Protein AF-H0ES46-F1 (afdb_monomer_lite)

pLDDT: mean 82.29, std 21.02, range [35.78, 98.38]

Sequence (192 aa):
MLVQKDNTTASIFGSNDGRPPIPATRSKPPSSNPSFFRSVANLSLSHAPVQSPISPEDQDLLTDYDNLFRIFYNYPPALDAIDIASAYIQCKSLLTLADLYDALSVVGPRIDHHLLQFQSRLWKQIAKYPPSYLKLGYLAQSKTIYQEALIHVVGAWPSGERHIRHQLPDAVLEVIENKVEDLEDMATHSDA

Radius of gyration: 34.79 Å; chains: 1; bounding box: 40×55×118 Å

Foldseek 3Di:
DDDDDDDDDDDDDDDDDDDDDDDDDPPDDDDDDPVVVVVPPPPPCPPPPPPPPQDVVNVLVVLLVVQLVCLVVVHQRPADLDDPVRNLVSLVSNLVVCVVVVNLVRSLVSSLVSLCSCPPVSLVVCLVPLLSQCLSCVSSVPPVSNVSSLVSPLVPPPVCVVVNVVRDDVVSVVVSVVVNVVVVVVVVVVVD

Secondary structure (DSSP, 8-state):
------------S--------------PPP---TTTGGGSTT---------PPPPHHHHHHHHHHHHHHHHHTTPPP---SS-HHHHHHHHHHHHHHHHHTT-HHHHHHHHHHHHHTTTHHHHHHHHHSHHHHHHHHHHTT-HHHHHHHHHHHHHTTTTTHHHHTTTS-HHHHHHHHHHHHHHHHHHHHHT-

Organism: Glarea lozoyensis (strain ATCC 74030 / MF5533) (NCBI:txid1104152)

Structure (mmCIF, N/CA/C/O backbone):
data_AF-H0ES46-F1
#
_entry.id   AF-H0ES46-F1
#
loop_
_atom_site.group_PDB
_atom_site.id
_atom_site.type_symbol
_atom_site.label_atom_id
_atom_site.label_alt_id
_atom_site.label_comp_id
_atom_site.label_asym_id
_atom_site.label_entity_id
_atom_site.label_seq_id
_atom_site.pdbx_PDB_ins_code
_atom_site.Cartn_x
_atom_site.Cartn_y
_atom_site.Cartn_z
_atom_site.occupancy
_atom_site.B_iso_or_equiv
_atom_site.auth_seq_id
_atom_site.auth_comp_id
_atom_site.auth_asym_id
_atom_site.auth_atom_id
_atom_site.pdbx_PDB_model_num
ATOM 1 N N . MET A 1 1 ? 18.843 -37.655 -40.153 1.00 37.56 1 MET A N 1
ATOM 2 C CA . MET A 1 1 ? 17.430 -37.631 -39.725 1.00 37.56 1 MET A CA 1
ATOM 3 C C . MET A 1 1 ? 16.640 -36.791 -40.718 1.00 37.56 1 MET A C 1
ATOM 5 O O . MET A 1 1 ? 17.054 -35.676 -40.985 1.00 37.56 1 MET A O 1
ATOM 9 N N . LEU A 1 2 ? 15.535 -37.364 -41.201 1.00 41.72 2 LEU A N 1
ATOM 10 C CA . LEU A 1 2 ? 14.312 -36.736 -41.721 1.00 41.72 2 LEU A CA 1
ATOM 11 C C . LEU A 1 2 ? 14.279 -36.062 -43.118 1.00 41.72 2 LEU A C 1
ATOM 13 O O . LEU A 1 2 ? 14.505 -34.871 -43.270 1.00 41.72 2 LEU A O 1
ATOM 17 N N . VAL A 1 3 ? 13.839 -36.892 -44.079 1.00 44.12 3 VAL A N 1
ATOM 18 C CA . VAL A 1 3 ? 12.753 -36.699 -45.072 1.00 44.12 3 VAL A CA 1
ATOM 19 C C . VAL A 1 3 ? 12.881 -35.567 -46.110 1.00 44.12 3 VAL A C 1
ATOM 21 O O . VAL A 1 3 ? 12.502 -34.422 -45.878 1.00 44.12 3 VAL A O 1
ATOM 24 N N . GLN A 1 4 ? 13.281 -35.968 -47.326 1.00 40.16 4 GLN A N 1
ATOM 25 C CA . GLN A 1 4 ? 12.906 -35.331 -48.595 1.00 40.16 4 GLN A CA 1
ATOM 26 C C . GLN A 1 4 ? 11.392 -35.464 -48.824 1.00 40.16 4 GLN A C 1
ATOM 28 O O . GLN A 1 4 ? 10.830 -36.542 -48.630 1.00 40.16 4 GLN A O 1
ATOM 33 N N . LYS A 1 5 ? 10.737 -34.388 -49.270 1.00 42.44 5 LYS A N 1
ATOM 34 C CA . LYS A 1 5 ? 9.359 -34.427 -49.771 1.00 42.44 5 LYS A CA 1
ATOM 35 C C . LYS A 1 5 ? 9.373 -34.153 -51.269 1.00 42.44 5 LYS A C 1
ATOM 37 O O . LYS A 1 5 ? 9.624 -33.025 -51.686 1.00 42.44 5 LYS A O 1
ATOM 42 N N . ASP A 1 6 ? 9.101 -35.200 -52.039 1.00 35.78 6 ASP A N 1
ATOM 43 C CA . ASP A 1 6 ? 8.950 -35.135 -53.485 1.00 35.78 6 ASP A CA 1
ATOM 44 C C . ASP A 1 6 ? 7.582 -34.586 -53.906 1.00 35.78 6 ASP A C 1
ATOM 46 O O . ASP A 1 6 ? 6.550 -34.745 -53.250 1.00 35.78 6 ASP A O 1
ATOM 50 N N . ASN A 1 7 ? 7.639 -33.914 -55.047 1.00 37.50 7 ASN A N 1
ATOM 51 C CA . ASN A 1 7 ? 6.578 -33.285 -55.808 1.00 37.50 7 ASN A CA 1
ATOM 52 C C . ASN A 1 7 ? 5.564 -34.327 -56.326 1.00 37.50 7 ASN A C 1
ATOM 54 O O . ASN A 1 7 ? 5.955 -35.285 -56.986 1.00 37.50 7 ASN A O 1
ATOM 58 N N . THR A 1 8 ? 4.259 -34.139 -56.094 1.00 37.72 8 THR A N 1
ATOM 59 C CA . THR A 1 8 ? 3.203 -34.936 -56.752 1.00 37.72 8 THR A CA 1
ATOM 60 C C . THR A 1 8 ? 2.188 -34.018 -57.428 1.00 37.72 8 THR A C 1
ATOM 62 O O . THR A 1 8 ? 1.318 -33.421 -56.803 1.00 37.72 8 THR A O 1
ATOM 65 N N . THR A 1 9 ? 2.394 -33.904 -58.737 1.00 41.22 9 THR A N 1
ATOM 66 C CA . THR A 1 9 ? 1.455 -33.677 -59.843 1.00 41.22 9 THR A CA 1
ATOM 67 C C . THR A 1 9 ? -0.030 -33.499 -59.507 1.00 41.22 9 THR A C 1
ATOM 69 O O . THR A 1 9 ? -0.732 -34.456 -59.183 1.00 41.22 9 THR A O 1
ATOM 72 N N . ALA A 1 10 ? -0.530 -32.291 -59.767 1.00 39.94 10 ALA A N 1
ATOM 73 C CA . ALA A 1 10 ? -1.902 -32.077 -60.205 1.00 39.94 10 ALA A CA 1
ATOM 74 C C . ALA A 1 10 ? -2.032 -32.499 -61.680 1.00 39.94 10 ALA A C 1
ATOM 76 O O . ALA A 1 10 ? -1.260 -32.047 -62.524 1.00 39.94 10 ALA A O 1
ATOM 77 N N . SER A 1 11 ? -3.009 -33.345 -61.997 1.00 46.62 11 SER A N 1
ATOM 78 C CA . SER A 1 11 ? -3.544 -33.463 -63.355 1.00 46.62 11 SER A CA 1
ATOM 79 C C . SER A 1 11 ? -5.009 -33.859 -63.264 1.00 46.62 11 SER A C 1
ATOM 81 O O . SER A 1 11 ? -5.343 -34.943 -62.788 1.00 46.62 11 SER A O 1
ATOM 83 N N . ILE A 1 12 ? -5.887 -32.947 -63.671 1.00 48.06 12 ILE A N 1
ATOM 84 C CA . ILE A 1 12 ? -7.316 -33.193 -63.797 1.00 48.06 12 ILE A CA 1
ATOM 85 C C . ILE A 1 12 ? -7.765 -32.460 -65.069 1.00 48.06 12 ILE A C 1
ATOM 87 O O . ILE A 1 12 ? -7.685 -31.241 -65.160 1.00 48.06 12 ILE A O 1
ATOM 91 N N . PHE A 1 13 ? -8.170 -33.260 -66.058 1.00 37.53 13 PHE A N 1
ATOM 92 C CA . PHE A 1 13 ? -8.713 -32.919 -67.382 1.00 37.53 13 PHE A CA 1
ATOM 93 C C . PHE A 1 13 ? -7.748 -32.610 -68.545 1.00 37.53 13 PHE A C 1
ATOM 95 O O . PHE A 1 13 ? -7.256 -31.502 -68.711 1.00 37.53 13 PHE A O 1
ATOM 102 N N . GLY A 1 14 ? -7.665 -33.590 -69.458 1.00 36.62 14 GLY A N 1
ATOM 103 C CA . GLY A 1 14 ? -8.131 -33.388 -70.837 1.00 36.62 14 GLY A CA 1
ATOM 104 C C . GLY A 1 14 ? -7.069 -33.175 -71.917 1.00 36.62 14 GLY A C 1
ATOM 105 O O . GLY A 1 14 ? -6.615 -32.060 -72.141 1.00 36.62 14 GLY A O 1
ATOM 106 N N . SER A 1 15 ? -6.762 -34.241 -72.658 1.00 40.91 15 SER A N 1
ATOM 107 C CA . SER A 1 15 ? -6.061 -34.206 -73.946 1.00 40.91 15 SER A CA 1
ATOM 108 C C . SER A 1 15 ? -6.877 -33.471 -75.017 1.00 40.91 15 SER A C 1
ATOM 110 O O . SER A 1 15 ? -8.038 -33.820 -75.222 1.00 40.91 15 SER A O 1
ATOM 112 N N . ASN A 1 16 ? -6.261 -32.550 -75.764 1.00 39.38 16 ASN A N 1
ATOM 113 C CA . ASN A 1 16 ? -6.510 -32.429 -77.203 1.00 39.38 16 ASN A CA 1
ATOM 114 C C . ASN A 1 16 ? -5.355 -31.708 -77.916 1.00 39.38 16 ASN A C 1
ATOM 116 O O . ASN A 1 16 ? -4.817 -30.717 -77.422 1.00 39.38 16 ASN A O 1
ATOM 120 N N . ASP A 1 17 ? -5.001 -32.240 -79.080 1.00 50.81 17 ASP A N 1
ATOM 121 C CA . ASP A 1 17 ? -3.961 -31.777 -79.988 1.00 50.81 17 ASP A CA 1
ATOM 122 C C . ASP A 1 17 ? -4.182 -30.343 -80.488 1.00 50.81 17 ASP A C 1
ATOM 124 O O . ASP A 1 17 ? -5.281 -29.951 -80.880 1.00 50.81 17 ASP A O 1
ATOM 128 N N . GLY A 1 18 ? -3.092 -29.575 -80.555 1.00 42.44 18 GLY A N 1
ATOM 129 C CA . GLY A 1 18 ? -3.067 -28.274 -81.217 1.00 42.44 18 GLY A CA 1
ATOM 130 C C . GLY A 1 18 ? -1.866 -27.437 -80.796 1.00 42.44 18 GLY A C 1
ATOM 131 O O . GLY A 1 18 ? -1.897 -26.758 -79.777 1.00 42.44 18 GLY A O 1
ATOM 132 N N . ARG A 1 19 ? -0.793 -27.463 -81.589 1.00 47.25 19 ARG A N 1
ATOM 133 C CA . ARG A 1 19 ? 0.355 -26.556 -81.449 1.00 47.25 19 ARG A CA 1
ATOM 134 C C . ARG A 1 19 ? 0.020 -25.185 -82.056 1.00 47.25 19 ARG A C 1
ATOM 136 O O . ARG A 1 19 ? -0.276 -25.132 -83.247 1.00 47.25 19 ARG A O 1
ATOM 143 N N . PRO A 1 20 ? 0.189 -24.081 -81.308 1.00 48.34 20 PRO A N 1
ATOM 144 C CA . PRO A 1 20 ? 0.658 -22.819 -81.884 1.00 48.34 20 PRO A CA 1
ATOM 145 C C . PRO A 1 20 ? 1.875 -22.262 -81.098 1.00 48.34 20 PRO A C 1
ATOM 147 O O . PRO A 1 20 ? 2.306 -22.867 -80.115 1.00 48.34 20 PRO A O 1
ATOM 150 N N . PRO A 1 21 ? 2.559 -21.217 -81.603 1.00 49.94 21 PRO A N 1
ATOM 151 C CA . PRO A 1 21 ? 4.011 -21.090 -81.511 1.00 49.94 21 PRO A CA 1
ATOM 152 C C . PRO A 1 21 ? 4.515 -20.483 -80.197 1.00 49.94 21 PRO A C 1
ATOM 154 O O . PRO A 1 21 ? 3.828 -19.737 -79.509 1.00 49.94 21 PRO A O 1
ATOM 157 N N . ILE A 1 22 ? 5.782 -20.778 -79.908 1.00 56.28 22 ILE A N 1
ATOM 158 C CA . ILE A 1 22 ? 6.589 -20.180 -78.840 1.00 56.28 22 ILE A CA 1
ATOM 159 C C . ILE A 1 22 ? 6.791 -18.683 -79.143 1.00 56.28 22 ILE A C 1
ATOM 161 O O . ILE A 1 22 ? 7.365 -18.374 -80.191 1.00 56.28 22 ILE A O 1
ATOM 165 N N . PRO A 1 23 ? 6.449 -17.744 -78.241 1.00 48.03 23 PRO A N 1
ATOM 166 C CA . PRO A 1 23 ? 7.003 -16.403 -78.287 1.00 48.03 23 PRO A CA 1
ATOM 167 C C . PRO A 1 23 ? 8.353 -16.406 -77.566 1.00 48.03 23 PRO A C 1
ATOM 169 O O . PRO A 1 23 ? 8.446 -16.454 -76.339 1.00 48.03 23 PRO A O 1
ATOM 172 N N . ALA A 1 24 ? 9.426 -16.354 -78.349 1.00 55.75 24 ALA A N 1
ATOM 173 C CA . ALA A 1 24 ? 10.732 -15.966 -77.856 1.00 55.75 24 ALA A CA 1
ATOM 174 C C . ALA A 1 24 ? 10.732 -14.457 -77.583 1.00 55.75 24 ALA A C 1
ATOM 176 O O . ALA A 1 24 ? 10.864 -13.673 -78.515 1.00 55.75 24 ALA A O 1
ATOM 177 N N . THR A 1 25 ? 10.663 -14.038 -76.320 1.00 48.28 25 THR A N 1
ATOM 178 C CA . THR A 1 25 ? 11.146 -12.709 -75.916 1.00 48.28 25 THR A CA 1
ATOM 179 C C . THR A 1 25 ? 11.808 -12.791 -74.548 1.00 48.28 25 THR A C 1
ATOM 181 O O . THR A 1 25 ? 11.201 -12.567 -73.505 1.00 48.28 25 THR A O 1
ATOM 184 N N . ARG A 1 26 ? 13.106 -13.102 -74.570 1.00 53.44 26 ARG A N 1
ATOM 185 C CA . ARG A 1 26 ? 14.043 -12.804 -73.486 1.00 53.44 26 ARG A CA 1
ATOM 186 C C . ARG A 1 26 ? 14.054 -11.287 -73.280 1.00 53.44 26 ARG A C 1
ATOM 188 O O . ARG A 1 26 ? 14.800 -10.583 -73.958 1.00 53.44 26 ARG A O 1
ATOM 195 N N . SER A 1 27 ? 13.245 -10.776 -72.360 1.00 49.59 27 SER A N 1
ATOM 196 C CA . SER A 1 27 ? 13.345 -9.389 -71.912 1.00 49.59 27 SER A CA 1
ATOM 197 C C . SER A 1 27 ? 14.600 -9.248 -71.050 1.00 49.59 27 SER A C 1
ATOM 199 O O . SER A 1 27 ? 14.576 -9.456 -69.838 1.00 49.59 27 SER A O 1
ATOM 201 N N . LYS A 1 28 ? 15.736 -8.930 -71.682 1.00 55.22 28 LYS A N 1
ATOM 202 C CA . LYS A 1 28 ? 16.837 -8.278 -70.963 1.00 55.22 28 LYS A CA 1
ATOM 203 C C . LYS A 1 28 ? 16.263 -7.006 -70.317 1.00 55.22 28 LYS A C 1
ATOM 205 O O . LYS A 1 28 ? 15.597 -6.256 -71.033 1.00 55.22 28 LYS A O 1
ATOM 210 N N . PRO A 1 29 ? 16.495 -6.746 -69.020 1.00 53.78 29 PRO A N 1
ATOM 211 C CA . PRO A 1 29 ? 16.129 -5.459 -68.449 1.00 53.78 29 PRO A CA 1
ATOM 212 C C . PRO A 1 29 ? 16.907 -4.358 -69.191 1.00 53.78 29 PRO A C 1
ATOM 214 O O . PRO A 1 29 ? 18.087 -4.559 -69.506 1.00 53.78 29 PRO A O 1
ATOM 217 N N . PRO A 1 30 ? 16.267 -3.228 -69.534 1.00 53.41 30 PRO A N 1
ATOM 218 C CA . PRO A 1 30 ? 16.966 -2.111 -70.143 1.00 53.41 30 PRO A CA 1
ATOM 219 C C . PRO A 1 30 ? 18.032 -1.568 -69.186 1.00 53.41 30 PRO A C 1
ATOM 221 O O . PRO A 1 30 ? 17.868 -1.576 -67.966 1.00 53.41 30 PRO A O 1
ATOM 224 N N . SER A 1 31 ? 19.131 -1.126 -69.797 1.00 56.12 31 SER A N 1
ATOM 225 C CA . SER A 1 31 ? 20.265 -0.441 -69.180 1.00 56.12 31 SER A CA 1
ATOM 226 C C . SER A 1 31 ? 19.830 0.528 -68.077 1.00 56.12 31 SER A C 1
ATOM 228 O O . SER A 1 31 ? 18.896 1.311 -68.249 1.00 56.12 31 SER A O 1
ATOM 230 N N . SER A 1 32 ? 20.533 0.450 -66.951 1.00 56.44 32 SER A N 1
ATOM 231 C CA . SER A 1 32 ? 20.389 1.269 -65.751 1.00 56.44 32 SER A CA 1
ATOM 232 C C . SER A 1 32 ? 20.141 2.751 -66.057 1.00 56.44 32 SER A C 1
ATOM 234 O O . SER A 1 32 ? 21.044 3.456 -66.506 1.00 56.44 32 SER A O 1
ATOM 236 N N . ASN A 1 33 ? 18.939 3.239 -65.743 1.00 51.75 33 ASN A N 1
ATOM 237 C CA . ASN A 1 33 ? 18.662 4.671 -65.665 1.00 51.75 33 ASN A CA 1
ATOM 238 C C . ASN A 1 33 ? 19.307 5.233 -64.381 1.00 51.75 33 ASN A C 1
ATOM 240 O O . ASN A 1 33 ? 18.871 4.866 -63.286 1.00 51.75 33 ASN A O 1
ATOM 244 N N . PRO A 1 34 ? 20.289 6.153 -64.461 1.00 55.53 34 PRO A N 1
ATOM 245 C CA . PRO A 1 34 ? 20.908 6.765 -63.276 1.00 55.53 34 PRO A CA 1
ATOM 246 C C . PRO A 1 34 ? 19.918 7.615 -62.458 1.00 55.53 34 PRO A C 1
ATOM 248 O O . PRO A 1 34 ? 20.191 7.970 -61.313 1.00 55.53 34 PRO A O 1
ATOM 251 N N . SER A 1 35 ? 18.743 7.910 -63.020 1.00 54.75 35 SER A N 1
ATOM 252 C CA . SER A 1 35 ? 17.682 8.696 -62.389 1.00 54.75 35 SER A CA 1
ATOM 253 C C . SER A 1 35 ? 16.919 7.945 -61.291 1.00 54.75 35 SER A C 1
ATOM 255 O O . SER A 1 35 ? 16.371 8.595 -60.410 1.00 54.75 35 SER A O 1
ATOM 257 N N . PHE A 1 36 ? 16.914 6.603 -61.286 1.00 55.16 36 PHE A N 1
ATOM 258 C CA . PHE A 1 36 ? 16.264 5.820 -60.219 1.00 55.16 36 PHE A CA 1
ATOM 259 C C . PHE A 1 36 ? 17.093 5.775 -58.926 1.00 55.16 36 PHE A C 1
ATOM 261 O O . PHE A 1 36 ? 16.535 5.730 -57.833 1.00 55.16 36 PHE A O 1
ATOM 268 N N . PHE A 1 37 ? 18.423 5.862 -59.025 1.00 50.09 37 PHE A N 1
ATOM 269 C CA . PHE A 1 37 ? 19.308 5.867 -57.854 1.00 50.09 37 PHE A CA 1
ATOM 270 C C . PHE A 1 37 ? 19.330 7.209 -57.109 1.00 50.09 37 PHE A C 1
ATOM 272 O O . PHE A 1 37 ? 19.757 7.264 -55.959 1.00 50.09 37 PHE A O 1
ATOM 279 N N . ARG A 1 38 ? 18.829 8.294 -57.718 1.00 52.41 38 ARG A N 1
ATOM 280 C CA . ARG A 1 38 ? 18.700 9.590 -57.032 1.00 52.41 38 ARG A CA 1
ATOM 281 C C . ARG A 1 38 ? 17.502 9.667 -56.085 1.00 52.41 38 ARG A C 1
ATOM 283 O O . ARG A 1 38 ? 17.522 10.498 -55.185 1.00 52.41 38 ARG A O 1
ATOM 290 N N . SER A 1 39 ? 16.509 8.790 -56.221 1.00 52.47 39 SER A N 1
ATOM 291 C CA . SER A 1 39 ? 15.300 8.828 -55.384 1.00 52.47 39 SER A CA 1
ATOM 292 C C . SER A 1 39 ? 15.424 8.093 -54.044 1.00 52.47 39 SER A C 1
ATOM 294 O O . SER A 1 39 ? 14.494 8.148 -53.249 1.00 52.47 39 SER A O 1
ATOM 296 N N . VAL A 1 40 ? 16.566 7.459 -53.753 1.00 53.94 40 VAL A N 1
ATOM 297 C CA . VAL A 1 40 ? 16.851 6.830 -52.442 1.00 53.94 40 VAL A CA 1
ATOM 298 C C . VAL A 1 40 ? 18.024 7.477 -51.698 1.00 53.94 40 VAL A C 1
ATOM 300 O O . VAL A 1 40 ? 18.313 7.116 -50.563 1.00 53.94 40 VAL A O 1
ATOM 303 N N . ALA A 1 41 ? 18.682 8.468 -52.306 1.00 55.72 41 ALA A N 1
ATOM 304 C CA . ALA A 1 41 ? 19.834 9.159 -51.723 1.00 55.72 41 ALA A CA 1
ATOM 305 C C . ALA A 1 41 ? 19.451 10.314 -50.776 1.00 55.72 41 ALA A C 1
ATOM 307 O O . ALA A 1 41 ? 20.332 11.010 -50.283 1.00 55.72 41 ALA A O 1
ATOM 308 N N . ASN A 1 42 ? 18.154 10.518 -50.513 1.00 50.75 42 ASN A N 1
ATOM 309 C CA . ASN A 1 42 ? 17.671 11.542 -49.586 1.00 50.75 42 ASN A CA 1
ATOM 310 C C . ASN A 1 42 ? 16.909 10.945 -48.390 1.00 50.75 42 ASN A C 1
ATOM 312 O O . ASN A 1 42 ? 15.928 11.508 -47.920 1.00 50.75 42 ASN A O 1
ATOM 316 N N . LEU A 1 43 ? 17.383 9.797 -47.894 1.00 56.38 43 LEU A N 1
ATOM 317 C CA . LEU A 1 43 ? 17.115 9.305 -46.535 1.00 56.38 43 LEU A CA 1
ATOM 318 C C . LEU A 1 43 ? 18.216 9.762 -45.563 1.00 56.38 43 LEU A C 1
ATOM 320 O O . LEU A 1 43 ? 18.524 9.085 -44.584 1.00 56.38 43 LEU A O 1
ATOM 324 N N . SER A 1 44 ? 18.822 10.923 -45.820 1.00 57.69 44 SER A N 1
ATOM 325 C CA . SER A 1 44 ? 19.559 11.635 -44.783 1.00 57.69 44 SER A CA 1
ATOM 326 C C . SER A 1 44 ? 18.534 12.130 -43.771 1.00 57.69 44 SER A C 1
ATOM 328 O O . SER A 1 44 ? 17.934 13.189 -43.936 1.00 57.69 44 SER A O 1
ATOM 330 N N . LEU A 1 45 ? 18.303 11.304 -42.754 1.00 56.84 45 LEU A N 1
ATOM 331 C CA . LEU A 1 45 ? 17.538 11.590 -41.550 1.00 56.84 45 LEU A CA 1
ATOM 332 C C . LEU A 1 45 ? 18.262 12.706 -40.763 1.00 56.84 45 LEU A C 1
ATOM 334 O O . LEU A 1 45 ? 18.871 12.470 -39.729 1.00 56.84 45 LEU A O 1
ATOM 338 N N . SER A 1 46 ? 18.273 13.931 -41.289 1.00 55.19 46 SER A N 1
ATOM 339 C CA . SER A 1 46 ? 18.812 15.123 -40.616 1.00 55.19 46 SER A CA 1
ATOM 340 C C . SER A 1 46 ? 17.785 15.790 -39.699 1.00 55.19 46 SER A C 1
ATOM 342 O O . SER A 1 46 ? 18.049 16.845 -39.129 1.00 55.19 46 SER A O 1
ATOM 344 N N . HIS A 1 47 ? 16.634 15.152 -39.497 1.00 53.28 47 HIS A N 1
ATOM 345 C CA . HIS A 1 47 ? 15.780 15.435 -38.360 1.00 53.28 47 HIS A CA 1
ATOM 346 C C . HIS A 1 47 ? 16.208 14.493 -37.234 1.00 53.28 47 HIS A C 1
ATOM 348 O O . HIS A 1 47 ? 15.701 13.377 -37.120 1.00 53.28 47 HIS A O 1
ATOM 354 N N . ALA A 1 48 ? 17.163 14.927 -36.404 1.00 59.59 48 ALA A N 1
ATOM 355 C CA . ALA A 1 48 ? 17.150 14.451 -35.028 1.00 59.59 48 ALA A CA 1
ATOM 356 C C . ALA A 1 48 ? 15.719 14.716 -34.541 1.00 59.59 48 ALA A C 1
ATOM 358 O O . ALA A 1 48 ? 15.285 15.869 -34.655 1.00 59.59 48 ALA A O 1
ATOM 359 N N . PRO A 1 49 ? 14.942 13.699 -34.122 1.00 54.47 49 PRO A N 1
ATOM 360 C CA . PRO A 1 49 ? 13.645 13.984 -33.550 1.00 54.47 49 PRO A CA 1
ATOM 361 C C . PRO A 1 49 ? 13.933 14.944 -32.405 1.00 54.47 49 PRO A C 1
ATOM 363 O O . PRO A 1 49 ? 14.719 14.627 -31.510 1.00 54.47 49 PRO A O 1
ATOM 366 N N . VAL A 1 50 ? 13.366 16.146 -32.476 1.00 56.44 50 VAL A N 1
ATOM 367 C CA . VAL A 1 50 ? 13.207 16.970 -31.287 1.00 56.44 50 VAL A CA 1
ATOM 368 C C . VAL A 1 50 ? 12.313 16.114 -30.405 1.00 56.44 50 VAL A C 1
ATOM 370 O O . VAL A 1 50 ? 11.102 16.079 -30.597 1.00 56.44 50 VAL A O 1
ATOM 373 N N . GLN A 1 51 ? 12.928 15.279 -29.565 1.00 63.81 51 GLN A N 1
ATOM 374 C CA . GLN A 1 51 ? 12.213 14.496 -28.580 1.00 63.81 51 GLN A CA 1
ATOM 375 C C . GLN A 1 51 ? 11.524 15.544 -27.721 1.00 63.81 51 GLN A C 1
ATOM 377 O O . GLN A 1 51 ? 12.194 16.292 -27.007 1.00 63.81 51 GLN A O 1
ATOM 382 N N . SER A 1 52 ? 10.206 15.671 -27.874 1.00 68.62 52 SER A N 1
ATOM 383 C CA . SER A 1 52 ? 9.398 16.410 -26.918 1.00 68.62 52 SER A CA 1
ATOM 384 C C . SER A 1 52 ? 9.829 15.918 -25.537 1.00 68.62 52 SER A C 1
ATOM 386 O O . SER A 1 52 ? 9.863 14.696 -25.347 1.00 68.62 52 SER A O 1
ATOM 388 N N . PRO A 1 53 ? 10.255 16.804 -24.621 1.00 80.31 53 PRO A N 1
ATOM 389 C CA . PRO A 1 53 ? 10.675 16.362 -23.304 1.00 80.31 53 PRO A CA 1
ATOM 390 C C . PRO A 1 53 ? 9.525 15.559 -22.697 1.00 80.31 53 PRO A C 1
ATOM 392 O O . PRO A 1 53 ? 8.386 16.028 -22.691 1.00 80.31 53 PRO A O 1
ATOM 395 N N . ILE A 1 54 ? 9.822 14.328 -22.275 1.00 83.06 54 ILE A N 1
ATOM 396 C CA . ILE A 1 54 ? 8.861 13.453 -21.602 1.00 83.06 54 ILE A CA 1
ATOM 397 C C . ILE A 1 54 ? 8.321 14.230 -20.397 1.00 83.06 54 ILE A C 1
ATOM 399 O O . ILE A 1 54 ? 9.105 14.826 -19.651 1.00 83.06 54 ILE A O 1
ATOM 403 N N . SER A 1 55 ? 6.995 14.279 -20.244 1.00 91.50 55 SER A N 1
ATOM 404 C CA . SER A 1 55 ? 6.377 14.939 -19.095 1.00 91.50 55 SER A CA 1
ATOM 405 C C . SER A 1 55 ? 6.843 14.244 -17.808 1.00 91.50 55 SER A C 1
ATOM 407 O O . SER A 1 55 ? 7.030 13.026 -17.820 1.00 91.50 55 SER A O 1
ATOM 409 N N . PRO A 1 56 ? 7.042 14.956 -16.685 1.00 89.12 56 PRO A N 1
ATOM 410 C CA . PRO A 1 56 ? 7.395 14.311 -15.418 1.00 89.12 56 PRO A CA 1
ATOM 411 C C . PRO A 1 56 ? 6.420 13.186 -15.035 1.00 89.12 56 PRO A C 1
ATOM 413 O O . PRO A 1 56 ? 6.855 12.146 -14.556 1.00 89.12 56 PRO A O 1
ATOM 416 N N . GLU A 1 57 ? 5.127 13.343 -15.329 1.00 90.00 57 GLU A N 1
ATOM 417 C CA . GLU A 1 57 ? 4.110 12.317 -15.056 1.00 90.00 57 GLU A CA 1
ATOM 418 C C . GLU A 1 57 ? 4.301 11.039 -15.893 1.00 90.00 57 GLU A C 1
ATOM 420 O O . GLU A 1 57 ? 4.164 9.929 -15.380 1.00 90.00 57 GLU A O 1
ATOM 425 N N . ASP A 1 58 ? 4.699 11.184 -17.161 1.00 92.75 58 ASP A N 1
ATOM 426 C CA . ASP A 1 58 ? 5.027 10.056 -18.035 1.00 92.75 58 ASP A CA 1
ATOM 427 C C . ASP A 1 58 ? 6.311 9.365 -17.563 1.00 92.75 58 ASP A C 1
ATOM 429 O O . ASP A 1 58 ? 6.443 8.145 -17.656 1.00 92.75 58 ASP A O 1
ATOM 433 N N . GLN A 1 59 ? 7.265 10.133 -17.031 1.00 93.69 59 GLN A N 1
ATOM 434 C CA . GLN A 1 59 ? 8.507 9.595 -16.489 1.00 93.69 59 GLN A CA 1
ATOM 435 C C . GLN A 1 59 ? 8.273 8.790 -15.204 1.00 93.69 59 GLN A C 1
ATOM 437 O O . GLN A 1 59 ? 8.877 7.724 -15.037 1.00 93.69 59 GLN A O 1
ATOM 442 N N . ASP A 1 60 ? 7.392 9.262 -14.323 1.00 93.75 60 ASP A N 1
ATOM 443 C CA . ASP A 1 60 ? 6.980 8.534 -13.120 1.00 93.75 60 ASP A CA 1
ATOM 444 C C . ASP A 1 60 ? 6.269 7.230 -13.508 1.00 93.75 60 ASP A C 1
ATOM 446 O O . ASP A 1 60 ? 6.638 6.156 -13.031 1.00 93.75 60 ASP A O 1
ATOM 450 N N . LEU A 1 61 ? 5.347 7.288 -14.475 1.00 95.50 61 LEU A N 1
ATOM 451 C CA . LEU A 1 61 ? 4.651 6.106 -14.983 1.00 95.50 61 LEU A CA 1
ATOM 452 C C . LEU A 1 61 ? 5.611 5.083 -15.613 1.00 95.50 61 LEU A C 1
ATOM 454 O O . LEU A 1 61 ? 5.500 3.885 -15.355 1.00 95.50 61 LEU A O 1
ATOM 458 N N . LEU A 1 62 ? 6.577 5.529 -16.423 1.00 96.75 62 LEU A N 1
ATOM 459 C CA . LEU A 1 62 ? 7.612 4.654 -16.987 1.00 96.75 62 LEU A CA 1
ATOM 460 C C . LEU A 1 62 ? 8.460 3.993 -15.892 1.00 96.75 62 LEU A C 1
ATOM 462 O O . LEU A 1 62 ? 8.836 2.828 -16.030 1.00 96.75 62 LEU A O 1
ATOM 466 N N . THR A 1 63 ? 8.734 4.714 -14.804 1.00 97.00 63 THR A N 1
ATOM 467 C CA . THR A 1 63 ? 9.463 4.185 -13.644 1.00 97.00 63 THR A CA 1
ATOM 468 C C . THR A 1 63 ? 8.642 3.122 -12.913 1.00 97.00 63 THR A C 1
ATOM 470 O O . THR A 1 63 ? 9.182 2.080 -12.537 1.00 97.00 63 THR A O 1
ATOM 473 N N . ASP A 1 64 ? 7.331 3.322 -12.772 1.00 97.62 64 ASP A N 1
ATOM 474 C CA . ASP A 1 64 ? 6.432 2.318 -12.199 1.00 97.62 64 ASP A CA 1
ATOM 475 C C . ASP A 1 64 ? 6.369 1.049 -13.058 1.00 97.62 64 ASP A C 1
ATOM 477 O O . ASP A 1 64 ? 6.437 -0.057 -12.519 1.00 97.62 64 ASP A O 1
ATOM 481 N N . TYR A 1 65 ? 6.327 1.174 -14.389 1.00 98.38 65 TYR A N 1
ATOM 482 C CA . TYR A 1 65 ? 6.417 0.015 -15.284 1.00 98.38 65 TYR A CA 1
ATOM 483 C C . TYR A 1 65 ? 7.755 -0.721 -15.149 1.00 98.38 65 TYR A C 1
ATOM 485 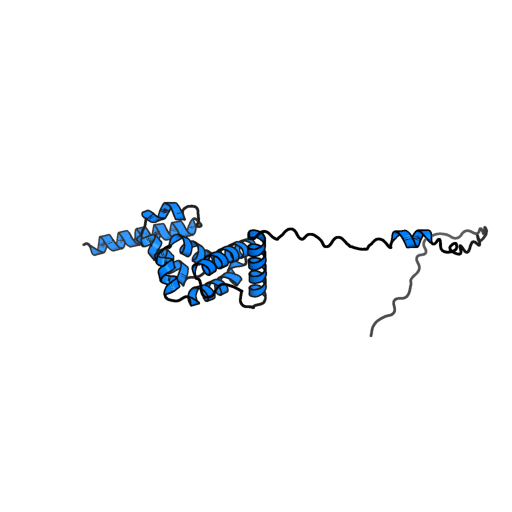O O . TYR A 1 65 ? 7.761 -1.951 -15.066 1.00 98.38 65 TYR A O 1
ATOM 493 N N . ASP A 1 66 ? 8.882 -0.002 -15.092 1.00 98.31 66 ASP A N 1
ATOM 494 C CA . ASP A 1 66 ? 10.197 -0.617 -14.862 1.00 98.31 66 ASP A CA 1
ATOM 495 C C . ASP A 1 66 ? 10.207 -1.399 -13.539 1.00 98.31 66 ASP A C 1
ATOM 497 O O . ASP A 1 66 ? 10.608 -2.563 -13.498 1.00 98.31 66 ASP A O 1
ATOM 501 N N . ASN A 1 67 ? 9.676 -0.809 -12.467 1.00 98.19 67 ASN A N 1
ATOM 502 C CA . ASN A 1 67 ? 9.563 -1.457 -11.163 1.00 98.19 67 ASN A CA 1
ATOM 503 C C . ASN A 1 67 ? 8.636 -2.678 -11.172 1.00 98.19 67 ASN A C 1
ATOM 505 O O . ASN A 1 67 ? 8.968 -3.696 -10.559 1.00 98.19 67 ASN A O 1
ATOM 509 N N . LEU A 1 68 ? 7.515 -2.619 -11.891 1.00 98.31 68 LEU A N 1
ATOM 510 C CA . LEU A 1 68 ? 6.597 -3.746 -12.049 1.00 98.31 68 LEU A CA 1
ATOM 511 C C . LEU A 1 68 ? 7.303 -4.934 -12.715 1.00 98.31 68 LEU A C 1
ATOM 513 O O . LEU A 1 68 ? 7.279 -6.051 -12.192 1.00 98.31 68 LEU A O 1
ATOM 517 N N . PHE A 1 69 ? 7.999 -4.689 -13.828 1.00 98.19 69 PHE A N 1
ATOM 518 C CA . PHE A 1 69 ? 8.747 -5.737 -14.518 1.00 98.19 69 PHE A CA 1
ATOM 519 C C . PHE A 1 69 ? 9.914 -6.252 -13.679 1.00 98.19 69 PHE A C 1
ATOM 521 O O . PHE A 1 69 ? 10.104 -7.466 -13.600 1.00 98.19 69 PHE A O 1
ATOM 528 N N . ARG A 1 70 ? 10.657 -5.379 -12.989 1.00 98.25 70 ARG A N 1
ATOM 529 C CA . ARG A 1 70 ? 11.698 -5.803 -12.038 1.00 98.25 70 ARG A CA 1
ATOM 530 C C . ARG A 1 70 ? 11.146 -6.806 -11.040 1.00 98.25 70 ARG A C 1
ATOM 532 O O . ARG A 1 70 ? 11.723 -7.880 -10.898 1.00 98.25 70 ARG A O 1
ATOM 539 N N . ILE A 1 71 ? 10.010 -6.502 -10.417 1.00 98.00 71 ILE A N 1
ATOM 540 C CA . ILE A 1 71 ? 9.378 -7.388 -9.438 1.00 98.00 71 ILE A CA 1
ATOM 541 C C . ILE A 1 71 ? 8.989 -8.732 -10.070 1.00 98.00 71 ILE A C 1
ATOM 543 O O . ILE A 1 71 ? 9.304 -9.773 -9.491 1.00 98.00 71 ILE A O 1
ATOM 547 N N . PHE A 1 72 ? 8.378 -8.738 -11.261 1.00 97.56 72 PHE A N 1
ATOM 548 C CA . PHE A 1 72 ? 8.023 -9.975 -11.974 1.00 97.56 72 PHE A CA 1
ATOM 549 C C . PHE A 1 72 ? 9.233 -10.855 -12.296 1.00 97.56 72 PHE A C 1
ATOM 551 O O . PHE A 1 72 ? 9.145 -12.079 -12.226 1.00 97.56 72 PHE A O 1
ATOM 558 N N . TYR A 1 73 ? 10.380 -10.242 -12.579 1.00 97.44 73 TYR A N 1
ATOM 559 C CA . TYR A 1 73 ? 11.643 -10.941 -12.804 1.00 97.44 73 TYR A CA 1
ATOM 560 C C . TYR A 1 73 ? 12.484 -11.118 -11.526 1.00 97.44 73 TYR A C 1
ATOM 562 O O . TYR A 1 73 ? 13.659 -11.467 -11.610 1.00 97.44 73 TYR A O 1
ATOM 570 N N . ASN A 1 74 ? 11.899 -10.927 -10.337 1.00 96.00 74 ASN A N 1
ATOM 571 C CA . ASN A 1 74 ? 12.566 -11.055 -9.035 1.00 96.00 74 ASN A CA 1
ATOM 572 C C . ASN A 1 74 ? 13.777 -10.126 -8.815 1.00 96.00 74 ASN A C 1
ATOM 574 O O . ASN A 1 74 ? 14.628 -10.397 -7.965 1.00 96.00 74 ASN A O 1
ATOM 578 N N . TYR A 1 75 ? 13.833 -8.999 -9.516 1.00 97.25 75 TYR A N 1
ATOM 579 C CA . TYR A 1 75 ? 14.751 -7.904 -9.228 1.00 97.25 75 TYR A CA 1
ATOM 580 C C . TYR A 1 75 ? 14.158 -6.940 -8.188 1.00 97.25 75 TYR A C 1
ATOM 582 O O . TYR A 1 75 ? 12.939 -6.762 -8.122 1.00 97.25 75 TYR A O 1
ATOM 590 N N . PRO A 1 76 ? 15.004 -6.293 -7.365 1.00 94.12 76 PRO A N 1
ATOM 591 C CA . PRO A 1 76 ? 14.538 -5.276 -6.432 1.00 94.12 76 PRO A CA 1
ATOM 592 C C . PRO A 1 76 ? 14.009 -4.048 -7.199 1.00 94.12 76 PRO A C 1
ATOM 594 O O . PRO A 1 76 ? 14.674 -3.599 -8.143 1.00 94.12 76 PRO A O 1
ATOM 597 N N . PRO A 1 77 ? 12.846 -3.492 -6.809 1.00 96.81 77 PRO A N 1
ATOM 598 C CA . PRO A 1 77 ? 12.357 -2.245 -7.381 1.00 96.81 77 PRO A CA 1
ATOM 599 C C . PRO A 1 77 ? 13.241 -1.073 -6.929 1.00 96.81 77 PRO A C 1
ATOM 601 O O . PRO A 1 77 ? 13.806 -1.079 -5.832 1.00 96.81 77 PRO A O 1
ATOM 604 N N . ALA A 1 78 ? 13.372 -0.067 -7.784 1.00 96.44 78 ALA A N 1
ATOM 605 C CA . ALA A 1 78 ? 14.108 1.163 -7.532 1.00 96.44 78 ALA A CA 1
ATOM 606 C C . ALA A 1 78 ? 13.212 2.176 -6.799 1.00 96.44 78 ALA A C 1
ATOM 608 O O . ALA A 1 78 ? 12.738 3.144 -7.387 1.00 96.44 78 ALA A O 1
ATOM 609 N N . LEU A 1 79 ? 12.964 1.911 -5.515 1.00 97.12 79 LEU A N 1
ATOM 610 C CA . LEU A 1 79 ? 12.199 2.780 -4.616 1.00 97.12 79 LEU A CA 1
ATOM 611 C C . LEU A 1 79 ? 13.141 3.529 -3.666 1.00 97.12 79 LEU A C 1
ATOM 613 O O . LEU A 1 79 ? 14.214 3.026 -3.318 1.00 97.12 79 LEU A O 1
ATOM 617 N N . ASP A 1 80 ? 12.744 4.721 -3.227 1.00 97.19 80 ASP A N 1
ATOM 618 C CA . ASP A 1 80 ? 13.521 5.527 -2.284 1.00 97.19 80 ASP A CA 1
ATOM 619 C C . ASP A 1 80 ? 13.608 4.838 -0.913 1.00 97.19 80 ASP A C 1
ATOM 621 O O . ASP A 1 80 ? 12.605 4.615 -0.249 1.00 97.19 80 ASP A O 1
ATOM 625 N N . ALA A 1 81 ? 14.816 4.498 -0.464 1.00 95.81 81 ALA A N 1
ATOM 626 C CA . ALA A 1 81 ? 15.044 3.845 0.829 1.00 95.81 81 ALA A CA 1
ATOM 627 C C . ALA A 1 81 ? 15.311 4.828 1.988 1.00 95.81 81 ALA A C 1
ATOM 629 O O . ALA A 1 81 ? 15.496 4.412 3.134 1.00 95.81 81 ALA A O 1
ATOM 630 N N . ILE A 1 82 ? 15.394 6.131 1.710 1.00 96.06 82 ILE A N 1
ATOM 631 C CA . ILE A 1 82 ? 15.818 7.169 2.655 1.00 96.06 82 ILE A CA 1
ATOM 632 C C . ILE A 1 82 ? 14.637 8.058 3.030 1.00 96.06 82 ILE A C 1
ATOM 634 O O . ILE A 1 82 ? 14.371 8.239 4.230 1.00 96.06 82 ILE A O 1
ATOM 638 N N . ASP A 1 83 ? 13.928 8.608 2.045 1.00 97.06 83 ASP A N 1
ATOM 639 C CA . ASP A 1 83 ? 12.781 9.482 2.271 1.00 97.06 83 ASP A CA 1
ATOM 640 C C . ASP A 1 83 ? 11.453 8.723 2.199 1.00 97.06 83 ASP A C 1
ATOM 642 O O . ASP A 1 83 ? 10.987 8.311 1.141 1.00 97.06 83 ASP A O 1
ATOM 646 N N . ILE A 1 84 ? 10.795 8.603 3.354 1.00 97.12 84 ILE A N 1
ATOM 647 C CA . ILE A 1 84 ? 9.520 7.894 3.473 1.00 97.12 84 ILE A CA 1
ATOM 648 C C . ILE A 1 84 ? 8.378 8.594 2.726 1.00 97.12 84 ILE A C 1
ATOM 650 O O . ILE A 1 84 ? 7.432 7.930 2.310 1.00 97.12 84 ILE A O 1
ATOM 654 N N . ALA A 1 85 ? 8.437 9.920 2.554 1.00 96.31 85 ALA A N 1
ATOM 655 C CA . ALA A 1 85 ? 7.401 10.645 1.824 1.00 96.31 85 ALA A CA 1
ATOM 656 C C . ALA A 1 85 ? 7.462 10.313 0.326 1.00 96.31 85 ALA A C 1
ATOM 658 O O . ALA A 1 85 ? 6.441 9.956 -0.264 1.00 96.31 85 ALA A O 1
ATOM 659 N N . SER A 1 86 ? 8.661 10.351 -0.255 1.00 97.31 86 SER A N 1
ATOM 660 C CA . SER A 1 86 ? 8.912 9.927 -1.635 1.00 97.31 86 SER A CA 1
ATOM 661 C C . SER A 1 86 ? 8.602 8.441 -1.834 1.00 97.31 86 SER A C 1
ATOM 663 O O . SER A 1 86 ? 7.856 8.089 -2.749 1.00 97.31 86 SER A O 1
ATOM 665 N N . ALA A 1 87 ? 9.063 7.578 -0.922 1.00 97.81 87 ALA A N 1
ATOM 666 C CA . ALA A 1 87 ? 8.783 6.144 -0.958 1.00 97.81 87 ALA A CA 1
ATOM 667 C C . ALA A 1 87 ? 7.280 5.842 -0.919 1.00 97.81 87 ALA A C 1
ATOM 669 O O . ALA A 1 87 ? 6.800 4.995 -1.668 1.00 97.81 87 ALA A O 1
ATOM 670 N N . TYR A 1 88 ? 6.513 6.556 -0.088 1.00 98.06 88 TYR A N 1
ATOM 671 C CA . TYR A 1 88 ? 5.058 6.418 -0.022 1.00 98.06 88 TYR A CA 1
ATOM 672 C C . TYR A 1 88 ? 4.393 6.713 -1.373 1.00 98.06 88 TYR A C 1
ATOM 674 O O . TYR A 1 88 ? 3.533 5.945 -1.806 1.00 98.06 88 TYR A O 1
ATOM 682 N N . ILE A 1 89 ? 4.787 7.801 -2.044 1.00 97.69 89 ILE A N 1
ATOM 683 C CA . ILE A 1 89 ? 4.218 8.191 -3.343 1.00 97.69 89 ILE A CA 1
ATOM 684 C C . ILE A 1 89 ? 4.524 7.120 -4.395 1.00 97.69 89 ILE A C 1
ATOM 686 O O . ILE A 1 89 ? 3.595 6.652 -5.050 1.00 97.69 89 ILE A O 1
ATOM 690 N N . GLN A 1 90 ? 5.782 6.680 -4.480 1.00 97.94 90 GLN A N 1
ATOM 691 C CA . GLN A 1 90 ? 6.231 5.645 -5.420 1.00 97.94 90 GLN A CA 1
ATOM 692 C C . GLN A 1 90 ? 5.561 4.287 -5.156 1.00 97.94 90 GLN A C 1
ATOM 694 O O . GLN A 1 90 ? 5.104 3.610 -6.069 1.00 97.94 90 GLN A O 1
ATOM 699 N N . CYS A 1 91 ? 5.443 3.877 -3.889 1.00 98.25 91 CYS A N 1
ATOM 700 C CA . CYS A 1 91 ? 4.747 2.641 -3.529 1.00 98.25 91 CYS A CA 1
ATOM 701 C C . CYS A 1 91 ? 3.266 2.713 -3.905 1.00 98.25 91 CYS A C 1
ATOM 703 O O . CYS A 1 91 ? 2.703 1.746 -4.411 1.00 98.25 91 CYS A O 1
ATOM 705 N N . LYS A 1 92 ? 2.621 3.857 -3.659 1.00 97.94 92 LYS A N 1
ATOM 706 C CA . LYS A 1 92 ? 1.210 4.064 -3.980 1.00 97.94 92 LYS A CA 1
ATOM 707 C C . LYS A 1 92 ? 0.965 4.013 -5.490 1.00 97.94 92 LYS A C 1
ATOM 709 O O . LYS A 1 92 ? -0.006 3.378 -5.904 1.00 97.94 92 LYS A O 1
ATOM 714 N N . SER A 1 93 ? 1.793 4.679 -6.294 1.00 97.69 93 SER A N 1
ATOM 715 C CA . SER A 1 93 ? 1.653 4.683 -7.755 1.00 97.69 93 SER A CA 1
ATOM 716 C C . SER A 1 93 ? 1.886 3.284 -8.330 1.00 97.69 93 SER A C 1
ATOM 718 O O . SER A 1 93 ? 1.017 2.766 -9.033 1.00 97.69 93 SER A O 1
ATOM 720 N N . LEU A 1 94 ? 2.940 2.596 -7.882 1.00 98.38 94 LEU A N 1
ATOM 721 C CA . LEU A 1 94 ? 3.235 1.221 -8.281 1.00 98.38 94 LEU A CA 1
ATOM 722 C C . LEU A 1 94 ? 2.134 0.226 -7.884 1.00 98.38 94 LEU A C 1
ATOM 724 O O . LEU A 1 94 ? 1.772 -0.634 -8.682 1.00 98.38 94 LEU A O 1
ATOM 728 N N . LEU A 1 95 ? 1.565 0.334 -6.678 1.00 98.31 95 LEU A N 1
ATOM 729 C CA . LEU A 1 95 ? 0.434 -0.507 -6.261 1.00 98.31 95 LEU A CA 1
ATOM 730 C C . LEU A 1 95 ? -0.824 -0.224 -7.080 1.00 98.31 95 LEU A C 1
ATOM 732 O O . LEU A 1 95 ? -1.551 -1.153 -7.410 1.00 98.31 95 LEU A O 1
ATOM 736 N N . THR A 1 96 ? -1.069 1.039 -7.433 1.00 97.44 96 THR A N 1
ATOM 737 C CA . THR A 1 96 ? -2.195 1.408 -8.304 1.00 97.44 96 THR A CA 1
ATOM 738 C C . THR A 1 96 ? -2.019 0.790 -9.690 1.00 97.44 96 THR A C 1
ATOM 740 O O . THR A 1 96 ? -2.965 0.238 -10.241 1.00 97.44 96 THR A O 1
ATOM 743 N N . LEU A 1 97 ? -0.798 0.815 -10.233 1.00 98.06 97 LEU A N 1
ATOM 744 C CA . LEU A 1 97 ? -0.480 0.145 -11.490 1.00 98.06 97 LEU A CA 1
ATOM 745 C C . LEU A 1 97 ? -0.641 -1.378 -11.377 1.00 98.06 97 LEU A C 1
ATOM 747 O O . LEU A 1 97 ? -1.194 -2.005 -12.273 1.00 98.06 97 LEU A O 1
ATOM 751 N N . ALA A 1 98 ? -0.189 -1.980 -10.278 1.00 98.25 98 ALA A N 1
ATOM 752 C CA . ALA A 1 98 ? -0.309 -3.416 -10.053 1.00 98.25 98 ALA A CA 1
ATOM 753 C C . ALA A 1 98 ? -1.771 -3.876 -9.933 1.00 98.25 98 ALA A C 1
ATOM 755 O O . ALA A 1 98 ? -2.108 -4.939 -10.445 1.00 98.25 98 ALA A O 1
ATOM 756 N N . ASP A 1 99 ? -2.638 -3.080 -9.306 1.00 97.38 99 ASP A N 1
ATOM 757 C CA . ASP A 1 99 ? -4.078 -3.345 -9.200 1.00 97.38 99 ASP A CA 1
ATOM 758 C C . ASP A 1 99 ? -4.748 -3.411 -10.583 1.00 97.38 99 ASP A C 1
ATOM 760 O O . ASP A 1 99 ? -5.501 -4.339 -10.865 1.00 97.38 99 ASP A O 1
ATOM 764 N N . LEU A 1 100 ? -4.369 -2.515 -11.508 1.00 97.38 100 LEU A N 1
ATOM 765 C CA . LEU A 1 100 ? -4.859 -2.530 -12.897 1.00 97.38 100 LEU A CA 1
ATOM 766 C C . LEU A 1 100 ? -4.546 -3.834 -13.649 1.00 97.38 100 LEU A C 1
ATOM 768 O O . LEU A 1 100 ? -5.264 -4.189 -14.584 1.00 97.38 100 LEU A O 1
ATOM 772 N N . TYR A 1 101 ? -3.478 -4.531 -13.260 1.00 97.44 101 TYR A N 1
ATOM 773 C CA . TYR A 1 101 ? -3.033 -5.782 -13.876 1.00 97.44 101 TYR A CA 1
ATOM 774 C C . TYR A 1 101 ? -3.301 -7.019 -13.008 1.00 97.44 101 TYR A C 1
ATOM 776 O O . TYR A 1 101 ? -2.759 -8.082 -13.309 1.00 97.44 101 TYR A O 1
ATOM 784 N N . ASP A 1 102 ? -4.100 -6.895 -11.940 1.00 97.44 102 ASP A N 1
ATOM 785 C CA . ASP A 1 102 ? -4.361 -7.966 -10.962 1.00 97.44 102 ASP A CA 1
ATOM 786 C C . ASP A 1 102 ? -3.063 -8.600 -10.410 1.00 97.44 102 ASP A C 1
ATOM 788 O O . ASP A 1 102 ? -2.912 -9.810 -10.232 1.00 97.44 102 ASP A O 1
ATOM 792 N N . ALA A 1 103 ? -2.062 -7.750 -10.173 1.00 98.00 103 ALA A N 1
ATOM 793 C CA . ALA A 1 103 ? -0.703 -8.132 -9.804 1.00 98.00 103 ALA A CA 1
ATOM 794 C C . ALA A 1 103 ? -0.362 -7.835 -8.332 1.00 98.00 103 ALA A C 1
ATOM 796 O O . ALA A 1 103 ? 0.792 -7.995 -7.916 1.00 98.00 103 ALA A O 1
ATOM 797 N N . LEU A 1 104 ? -1.343 -7.421 -7.518 1.00 98.00 104 LEU A N 1
ATOM 798 C CA . LEU A 1 104 ? -1.126 -7.051 -6.112 1.00 98.00 104 LEU A CA 1
ATOM 799 C C . LEU A 1 104 ? -0.526 -8.192 -5.282 1.00 98.00 104 LEU A C 1
ATOM 801 O O . LEU A 1 104 ? 0.320 -7.942 -4.429 1.00 98.00 104 LEU A O 1
ATOM 805 N N . SER A 1 105 ? -0.889 -9.444 -5.569 1.00 97.62 105 SER A N 1
ATOM 806 C CA . SER A 1 105 ? -0.352 -10.624 -4.871 1.00 97.62 105 SER A CA 1
ATOM 807 C C . SER A 1 105 ? 1.160 -10.820 -5.061 1.00 97.62 105 SER A C 1
ATOM 809 O O . SER A 1 105 ? 1.81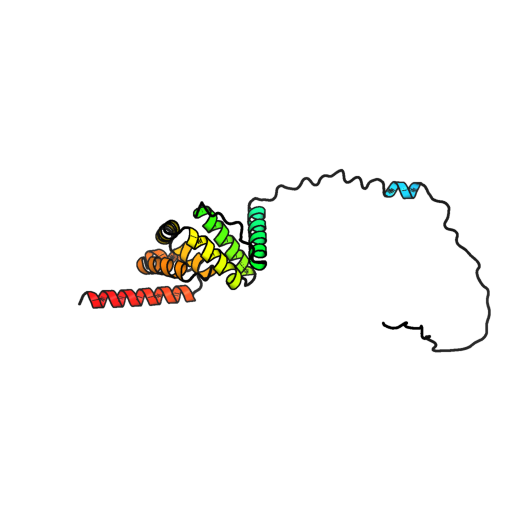9 -11.430 -4.217 1.00 97.62 105 SER A O 1
ATOM 811 N N . VAL A 1 106 ? 1.725 -10.282 -6.146 1.00 97.56 106 VAL A N 1
ATOM 812 C CA . VAL A 1 106 ? 3.156 -10.368 -6.473 1.00 97.56 106 VAL A CA 1
ATOM 813 C C . VAL A 1 106 ? 3.898 -9.104 -6.032 1.00 97.56 106 VAL A C 1
ATOM 815 O O . VAL A 1 106 ? 5.001 -9.184 -5.486 1.00 97.56 106 VAL A O 1
ATOM 818 N N . VAL A 1 107 ? 3.294 -7.931 -6.240 1.00 98.31 107 VAL A N 1
ATOM 819 C CA . VAL A 1 107 ? 3.900 -6.621 -5.940 1.00 98.31 107 VAL A CA 1
ATOM 820 C C . VAL A 1 107 ? 3.799 -6.265 -4.459 1.00 98.31 107 VAL A C 1
ATOM 822 O O . VAL A 1 107 ? 4.768 -5.773 -3.878 1.00 98.31 107 VAL A O 1
ATOM 825 N N . GLY A 1 108 ? 2.666 -6.568 -3.828 1.00 97.75 108 GLY A N 1
ATOM 826 C CA . GLY A 1 108 ? 2.364 -6.252 -2.433 1.00 97.75 108 GLY A CA 1
ATOM 827 C C . GLY A 1 108 ? 3.460 -6.676 -1.453 1.00 97.75 108 GLY A C 1
ATOM 828 O O . GLY A 1 108 ? 4.002 -5.806 -0.770 1.00 97.75 108 GLY A O 1
ATOM 829 N N . PRO A 1 109 ? 3.908 -7.949 -1.445 1.00 97.75 109 P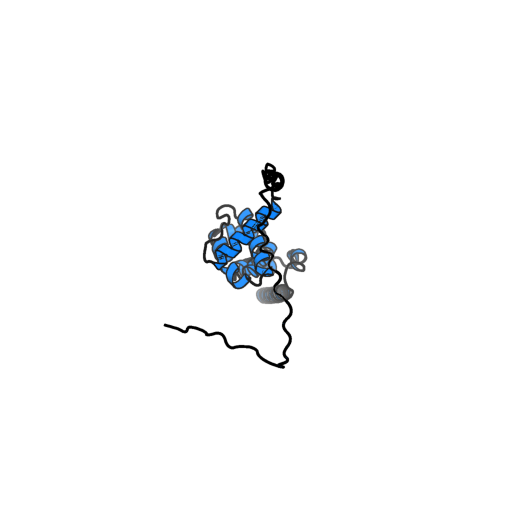RO A N 1
ATOM 830 C CA . PRO A 1 109 ? 4.979 -8.404 -0.553 1.00 97.75 109 PRO A CA 1
ATOM 831 C C . PRO A 1 109 ? 6.312 -7.658 -0.725 1.00 97.75 109 PRO A C 1
ATOM 833 O O . PRO A 1 109 ? 7.076 -7.514 0.231 1.00 97.75 109 PRO A O 1
ATOM 836 N N . ARG A 1 110 ? 6.621 -7.170 -1.936 1.00 97.75 110 ARG A N 1
ATOM 837 C CA . ARG A 1 110 ? 7.842 -6.385 -2.194 1.00 97.75 110 ARG A CA 1
ATOM 838 C C . ARG A 1 110 ? 7.731 -4.977 -1.622 1.00 97.75 110 ARG A C 1
ATOM 840 O O . ARG A 1 110 ? 8.693 -4.499 -1.023 1.00 97.75 110 ARG A O 1
ATOM 847 N N . ILE A 1 111 ? 6.565 -4.353 -1.774 1.00 98.06 111 ILE A N 1
ATOM 848 C CA . ILE A 1 111 ? 6.266 -3.044 -1.188 1.00 98.06 111 ILE A CA 1
ATOM 849 C C . ILE A 1 111 ? 6.230 -3.121 0.338 1.00 98.06 111 ILE A C 1
ATOM 851 O O . ILE A 1 111 ? 6.842 -2.285 0.995 1.00 98.06 111 ILE A O 1
ATOM 855 N N . ASP A 1 112 ? 5.580 -4.141 0.900 1.00 97.88 112 ASP A N 1
ATOM 856 C CA . ASP A 1 112 ? 5.532 -4.374 2.345 1.00 97.88 112 ASP A CA 1
ATOM 857 C C . ASP A 1 112 ? 6.944 -4.455 2.934 1.00 97.88 112 ASP A C 1
ATOM 859 O O . ASP A 1 112 ? 7.303 -3.682 3.822 1.00 97.88 112 ASP A O 1
ATOM 863 N N . HIS A 1 113 ? 7.794 -5.309 2.359 1.00 97.25 113 HIS A N 1
ATOM 864 C CA . HIS A 1 113 ? 9.183 -5.425 2.788 1.00 97.25 113 HIS A CA 1
ATOM 865 C C . HIS A 1 113 ? 9.939 -4.092 2.693 1.00 97.25 113 HIS A C 1
ATOM 867 O O . HIS A 1 113 ? 10.659 -3.737 3.624 1.00 97.25 113 HIS A O 1
ATOM 873 N N . HIS A 1 114 ? 9.777 -3.343 1.599 1.00 97.75 114 HIS A N 1
ATOM 874 C CA . HIS A 1 114 ? 10.421 -2.040 1.433 1.00 97.75 114 HIS A CA 1
ATOM 875 C C . HIS A 1 114 ? 9.963 -1.027 2.497 1.00 97.75 114 HIS A C 1
ATOM 877 O O . HIS A 1 114 ? 10.794 -0.382 3.132 1.00 97.75 114 HIS A O 1
ATOM 883 N N . LEU A 1 115 ? 8.659 -0.927 2.762 1.00 97.88 115 LEU A N 1
ATOM 884 C CA . LEU A 1 115 ? 8.124 0.007 3.754 1.00 97.88 115 LEU A CA 1
ATOM 885 C C . LEU A 1 115 ? 8.546 -0.362 5.182 1.00 97.88 115 LEU A C 1
ATOM 887 O O . LEU A 1 115 ? 8.926 0.512 5.964 1.00 97.88 115 LEU A O 1
ATOM 891 N N . LEU A 1 116 ? 8.547 -1.650 5.530 1.00 97.31 116 LEU A N 1
ATOM 892 C CA . LEU A 1 116 ? 8.950 -2.110 6.862 1.00 97.31 116 LEU A CA 1
ATOM 893 C C . LEU A 1 116 ? 10.426 -1.801 7.180 1.00 97.31 116 LEU A C 1
ATOM 895 O O . LEU A 1 116 ? 10.785 -1.672 8.353 1.00 97.31 116 LEU A O 1
ATOM 899 N N . GLN A 1 117 ? 11.281 -1.586 6.173 1.00 97.25 117 GLN A N 1
ATOM 900 C CA . GLN A 1 117 ? 12.673 -1.163 6.381 1.00 97.25 117 GLN A CA 1
ATOM 901 C C . GLN A 1 117 ? 12.807 0.234 7.004 1.00 97.25 117 GLN A C 1
ATOM 903 O O . GLN A 1 117 ? 13.835 0.516 7.619 1.00 97.25 117 GLN A O 1
ATOM 908 N N . PHE A 1 118 ? 11.778 1.087 6.940 1.00 97.62 118 PHE A N 1
ATOM 909 C CA . PHE A 1 118 ? 11.783 2.389 7.619 1.00 97.62 118 PHE A CA 1
ATOM 910 C C . PHE A 1 118 ? 11.626 2.288 9.147 1.00 97.62 118 PHE A C 1
ATOM 912 O O . PHE A 1 118 ? 11.850 3.281 9.852 1.00 97.62 118 PHE A O 1
ATOM 919 N N . GLN A 1 119 ? 11.282 1.109 9.680 1.00 96.38 119 GLN A N 1
ATOM 920 C CA . GLN A 1 119 ? 11.198 0.831 11.119 1.00 96.38 119 GLN A CA 1
ATOM 921 C C . GLN A 1 119 ? 10.317 1.862 11.855 1.00 96.38 119 GLN A C 1
ATOM 923 O O . GLN A 1 119 ? 9.218 2.192 11.418 1.00 96.38 119 GLN A O 1
ATOM 928 N N . SER A 1 120 ? 10.808 2.432 12.961 1.00 97.00 120 SER A N 1
ATOM 929 C CA . SER A 1 120 ? 10.081 3.408 13.785 1.00 97.00 120 SER A CA 1
ATOM 930 C C . SER A 1 120 ? 9.608 4.656 13.033 1.00 97.00 120 SER A C 1
ATOM 932 O O . SER A 1 120 ? 8.654 5.303 13.467 1.00 97.00 120 SER A O 1
ATOM 934 N N . ARG A 1 121 ? 10.244 5.015 11.909 1.00 97.62 121 ARG A N 1
ATOM 935 C CA . ARG A 1 121 ? 9.816 6.151 11.081 1.00 97.62 121 ARG A CA 1
ATOM 936 C C . ARG A 1 121 ? 8.492 5.856 10.379 1.00 97.62 121 ARG A C 1
ATOM 938 O O . ARG A 1 121 ? 7.683 6.772 10.267 1.00 97.62 121 ARG A O 1
ATOM 945 N N . LEU A 1 122 ? 8.262 4.604 9.976 1.00 98.12 122 LEU A N 1
ATOM 946 C CA . LEU A 1 122 ? 7.006 4.163 9.370 1.00 98.12 122 LEU A CA 1
ATOM 947 C C . LEU A 1 122 ? 5.846 4.319 10.348 1.00 98.12 122 LEU A C 1
ATOM 949 O O . LEU A 1 122 ? 4.872 4.996 10.034 1.00 98.12 122 LEU A O 1
ATOM 953 N N . TRP A 1 123 ? 5.985 3.781 11.560 1.00 98.12 123 TRP A N 1
ATOM 954 C CA . TRP A 1 123 ? 4.919 3.807 12.569 1.00 98.12 123 TRP A CA 1
ATOM 955 C C . TRP A 1 123 ? 4.515 5.239 12.942 1.00 98.12 123 TRP A C 1
ATOM 957 O O . TRP A 1 123 ? 3.334 5.557 13.036 1.00 98.12 123 TRP A O 1
ATOM 967 N N . LYS A 1 124 ? 5.487 6.159 13.023 1.00 98.06 124 LYS A N 1
ATOM 968 C CA . LYS A 1 124 ? 5.208 7.592 13.215 1.00 98.06 124 LYS A CA 1
ATOM 969 C C . LYS A 1 124 ? 4.415 8.210 12.060 1.00 98.06 124 LYS A C 1
ATOM 971 O O . LYS A 1 124 ? 3.591 9.088 12.305 1.00 98.06 124 LYS A O 1
ATOM 976 N N . GLN A 1 125 ? 4.669 7.802 10.814 1.00 97.88 125 GLN A N 1
ATOM 977 C CA . GLN A 1 125 ? 3.896 8.281 9.664 1.00 97.88 125 GLN A CA 1
ATOM 978 C C . GLN A 1 125 ? 2.491 7.682 9.628 1.00 97.88 125 GLN A C 1
ATOM 980 O O . GLN A 1 125 ? 1.550 8.412 9.327 1.00 97.88 125 GLN A O 1
ATOM 985 N N . ILE A 1 126 ? 2.338 6.403 9.982 1.00 98.19 126 ILE A N 1
ATOM 986 C CA . ILE A 1 126 ? 1.030 5.743 10.069 1.00 98.19 126 ILE A CA 1
ATOM 987 C C . ILE A 1 126 ? 0.156 6.446 11.108 1.00 98.19 126 ILE A C 1
ATOM 989 O O . ILE A 1 126 ? -0.949 6.859 10.774 1.00 98.19 126 ILE A O 1
ATOM 993 N N . ALA A 1 127 ? 0.679 6.697 12.312 1.00 97.19 127 ALA A N 1
ATOM 994 C CA . ALA A 1 127 ? -0.039 7.439 13.349 1.00 97.19 127 ALA A CA 1
ATOM 995 C C . ALA A 1 127 ? -0.411 8.869 12.914 1.00 97.19 127 ALA A C 1
ATOM 997 O O . ALA A 1 127 ? -1.449 9.396 13.307 1.00 97.19 127 ALA A O 1
ATOM 998 N N . LYS A 1 128 ? 0.433 9.510 12.093 1.00 96.38 128 LYS A N 1
ATOM 999 C CA . LYS A 1 128 ? 0.194 10.869 11.590 1.00 96.38 128 LYS A CA 1
ATOM 1000 C C . LYS A 1 128 ? -0.849 10.918 10.470 1.00 96.38 128 LYS A C 1
ATOM 1002 O O . LYS A 1 128 ? -1.616 11.876 10.409 1.00 96.38 128 LYS A O 1
ATOM 1007 N N . TYR A 1 129 ? -0.877 9.918 9.589 1.00 95.75 129 TYR A N 1
ATOM 1008 C CA . TYR A 1 129 ? -1.780 9.866 8.435 1.00 95.75 129 TYR A CA 1
ATOM 1009 C C . TYR A 1 129 ? -2.492 8.504 8.287 1.00 95.75 129 TYR A C 1
ATOM 1011 O O . TYR A 1 129 ? -2.351 7.855 7.243 1.00 95.75 129 TYR A O 1
ATOM 1019 N N . PRO A 1 130 ? -3.303 8.065 9.270 1.00 95.75 130 PRO A N 1
ATOM 1020 C CA . PRO A 1 130 ? -3.840 6.703 9.284 1.00 95.75 130 PRO A CA 1
ATOM 1021 C C . PRO A 1 130 ? -4.670 6.317 8.049 1.00 95.75 130 PRO A C 1
ATOM 1023 O O . PRO A 1 130 ? -4.380 5.277 7.463 1.00 95.75 130 PRO A O 1
ATOM 1026 N N . PRO A 1 131 ? -5.622 7.140 7.548 1.00 94.50 131 PRO A N 1
ATOM 1027 C CA . PRO A 1 131 ? -6.430 6.771 6.378 1.00 94.50 131 PRO A CA 1
ATOM 1028 C C . PRO A 1 131 ? -5.603 6.479 5.118 1.00 94.50 131 PRO A C 1
ATOM 1030 O O . PRO A 1 131 ? -5.921 5.579 4.342 1.00 94.50 131 PRO A O 1
ATOM 1033 N N . SER A 1 132 ? -4.514 7.231 4.927 1.00 95.00 132 SER A N 1
ATOM 1034 C CA . SER A 1 132 ? -3.613 7.070 3.781 1.00 95.00 132 SER A CA 1
ATOM 1035 C C . SER A 1 132 ? -2.867 5.738 3.841 1.00 95.00 132 SER A C 1
ATOM 1037 O O . SER A 1 132 ? -2.815 5.005 2.853 1.00 95.00 132 SER A O 1
ATOM 1039 N N . TYR A 1 133 ? -2.341 5.392 5.018 1.00 97.12 133 TYR A N 1
ATOM 1040 C CA . TYR A 1 133 ? -1.643 4.127 5.225 1.00 97.12 133 TYR A CA 1
ATOM 1041 C C . TYR A 1 133 ? -2.584 2.926 5.324 1.00 97.12 133 TYR A C 1
ATOM 1043 O O . TYR A 1 133 ? -2.176 1.827 4.963 1.00 97.12 133 TYR A O 1
ATOM 1051 N N . LEU A 1 134 ? -3.846 3.119 5.715 1.00 96.88 134 LEU A N 1
ATOM 1052 C CA . LEU A 1 134 ? -4.860 2.066 5.684 1.00 96.88 134 LEU A CA 1
ATOM 1053 C C . LEU A 1 134 ? -5.112 1.602 4.244 1.00 96.88 134 LEU A C 1
ATOM 1055 O O . LEU A 1 134 ? -5.059 0.406 3.959 1.00 96.88 134 LEU A O 1
ATOM 1059 N N . LYS A 1 135 ? -5.296 2.550 3.314 1.00 95.81 135 LYS A N 1
ATOM 1060 C CA . LYS A 1 135 ? -5.427 2.247 1.881 1.00 95.81 135 LYS A CA 1
ATOM 1061 C C . LYS A 1 135 ? -4.170 1.614 1.302 1.00 95.81 135 LYS A C 1
ATOM 1063 O O . LYS A 1 135 ? -4.266 0.641 0.558 1.00 95.81 135 LYS A O 1
ATOM 1068 N N . LEU A 1 136 ? -3.003 2.150 1.650 1.00 97.50 136 LEU A N 1
ATOM 1069 C CA . LEU A 1 136 ? -1.728 1.596 1.202 1.00 97.50 136 LEU A CA 1
ATOM 1070 C C . LEU A 1 136 ? -1.538 0.154 1.693 1.00 97.50 136 LEU A C 1
ATOM 1072 O O . LEU A 1 136 ? -1.195 -0.713 0.899 1.00 97.50 136 LEU A O 1
ATOM 1076 N N . GLY A 1 137 ? -1.801 -0.109 2.976 1.00 97.50 137 GLY A N 1
ATOM 1077 C CA . GLY A 1 137 ? -1.702 -1.436 3.584 1.00 97.50 137 GLY A CA 1
ATOM 1078 C C . GLY A 1 137 ? -2.684 -2.436 2.976 1.00 97.50 137 GLY A C 1
ATOM 1079 O O . GLY A 1 137 ? -2.305 -3.580 2.736 1.00 97.50 137 GLY A O 1
ATOM 1080 N N 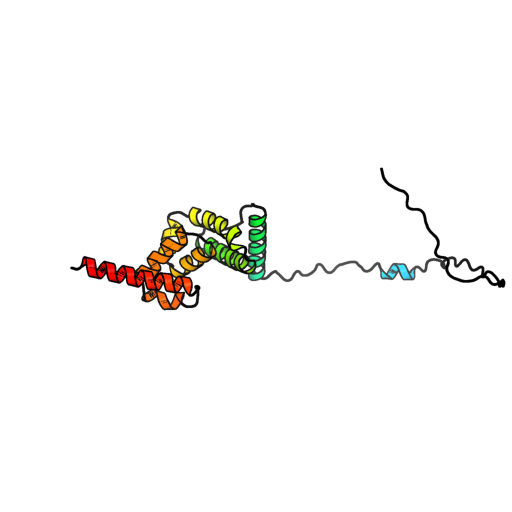. TYR A 1 138 ? -3.903 -1.990 2.654 1.00 96.81 138 TYR A N 1
ATOM 1081 C CA . TYR A 1 138 ? -4.895 -2.793 1.938 1.00 96.81 138 TYR A CA 1
ATOM 1082 C C . TYR A 1 138 ? -4.393 -3.218 0.548 1.00 96.81 138 TYR A C 1
ATOM 1084 O O . TYR A 1 138 ? -4.351 -4.412 0.256 1.00 96.81 138 TYR A O 1
ATOM 1092 N N . LEU A 1 139 ? -3.937 -2.268 -0.280 1.00 97.06 139 LEU A N 1
ATOM 1093 C CA . LEU A 1 139 ? -3.425 -2.557 -1.629 1.00 97.06 139 LEU A CA 1
ATOM 1094 C C . LEU A 1 139 ? -2.142 -3.396 -1.603 1.00 97.06 139 LEU A C 1
ATOM 1096 O O . LEU A 1 139 ? -1.983 -4.316 -2.399 1.00 97.06 139 LEU A O 1
ATOM 1100 N N . ALA A 1 140 ? -1.238 -3.114 -0.664 1.00 97.69 140 ALA A N 1
ATOM 1101 C CA . ALA A 1 140 ? -0.011 -3.885 -0.477 1.00 97.69 140 ALA A CA 1
ATOM 1102 C C . ALA A 1 140 ? -0.260 -5.293 0.086 1.00 97.69 140 ALA A C 1
ATOM 1104 O O . ALA A 1 140 ? 0.683 -6.075 0.187 1.00 97.69 140 ALA A O 1
ATOM 1105 N N . GLN A 1 141 ? -1.492 -5.604 0.506 1.00 97.00 141 GLN A N 1
ATOM 1106 C CA . GLN A 1 141 ? -1.836 -6.826 1.238 1.00 97.00 141 GLN A CA 1
ATOM 1107 C C . GLN A 1 141 ? -0.976 -7.017 2.507 1.00 97.00 141 GLN A C 1
ATOM 1109 O O . GLN A 1 141 ? -0.742 -8.137 2.969 1.00 97.00 141 GLN A O 1
ATOM 1114 N N . SER A 1 142 ? -0.512 -5.909 3.096 1.00 98.00 142 SER A N 1
ATOM 1115 C CA . SER A 1 142 ? 0.318 -5.896 4.301 1.00 98.00 142 SER A CA 1
ATOM 1116 C C . SER A 1 142 ? -0.560 -5.953 5.541 1.00 98.00 142 SER A C 1
ATOM 1118 O O . SER A 1 142 ? -1.205 -4.969 5.904 1.00 98.00 142 SER A O 1
ATOM 1120 N N . LYS A 1 143 ? -0.547 -7.093 6.238 1.00 97.69 143 LYS A N 1
ATOM 1121 C CA . LYS A 1 143 ? -1.301 -7.258 7.491 1.00 97.69 143 LYS A CA 1
ATOM 1122 C C . LYS A 1 143 ? -0.848 -6.266 8.559 1.00 97.69 143 LYS A C 1
ATOM 1124 O O . LYS A 1 143 ? -1.690 -5.666 9.212 1.00 97.69 143 LYS A O 1
ATOM 1129 N N . THR A 1 144 ? 0.461 -6.070 8.707 1.00 98.00 144 THR A N 1
ATOM 1130 C CA . THR A 1 144 ? 1.038 -5.235 9.768 1.00 98.00 144 THR A CA 1
ATOM 1131 C C . THR A 1 144 ? 0.708 -3.758 9.570 1.00 98.00 144 THR A C 1
ATOM 1133 O O . THR A 1 144 ? 0.230 -3.106 10.494 1.00 98.00 144 THR A O 1
ATOM 1136 N N . ILE A 1 145 ? 0.914 -3.228 8.357 1.00 98.31 145 ILE A N 1
ATOM 1137 C CA . ILE A 1 145 ? 0.624 -1.818 8.050 1.00 98.31 145 ILE A CA 1
ATOM 1138 C C . ILE A 1 145 ? -0.883 -1.565 8.115 1.00 98.31 145 ILE A C 1
ATOM 1140 O O . ILE A 1 145 ? -1.312 -0.559 8.678 1.00 98.31 145 ILE A O 1
ATOM 1144 N N . TYR A 1 146 ? -1.683 -2.491 7.576 1.00 98.19 146 TYR A N 1
ATOM 1145 C CA . TYR A 1 146 ? -3.139 -2.404 7.620 1.00 98.19 146 TYR A CA 1
ATOM 1146 C C . TYR A 1 146 ? -3.664 -2.381 9.059 1.00 98.19 146 TYR A C 1
ATOM 1148 O O . TYR A 1 146 ? -4.452 -1.505 9.395 1.00 98.19 146 TYR A O 1
ATOM 1156 N N . GLN A 1 147 ? -3.211 -3.302 9.917 1.00 98.19 147 GLN A N 1
ATOM 1157 C CA . GLN A 1 147 ? -3.665 -3.392 11.307 1.00 98.19 147 GLN A CA 1
ATOM 1158 C C . GLN A 1 147 ? -3.331 -2.135 12.109 1.00 98.19 147 GLN A C 1
ATOM 1160 O O . GLN A 1 147 ? -4.218 -1.592 12.762 1.00 98.19 147 GLN A O 1
ATOM 1165 N N . GLU A 1 148 ? -2.095 -1.641 12.028 1.00 98.19 148 GLU A N 1
ATOM 1166 C CA . GLU A 1 148 ? -1.695 -0.430 12.752 1.00 98.19 148 GLU A CA 1
ATOM 1167 C C . GLU A 1 148 ? -2.526 0.784 12.313 1.00 98.19 148 GLU A C 1
ATOM 1169 O O . GLU A 1 148 ? -3.070 1.525 13.134 1.00 98.19 148 GLU A O 1
ATOM 1174 N N . ALA A 1 149 ? -2.684 0.969 11.000 1.00 97.50 149 ALA A N 1
ATOM 1175 C CA . ALA A 1 149 ? -3.487 2.060 10.464 1.00 97.50 149 ALA A CA 1
ATOM 1176 C C . ALA A 1 149 ? -4.968 1.930 10.857 1.00 97.50 149 ALA A C 1
ATOM 1178 O O . ALA A 1 149 ? -5.605 2.933 11.183 1.00 97.50 149 ALA A O 1
ATOM 1179 N N . LEU A 1 150 ? -5.506 0.706 10.859 1.00 97.06 150 LEU A N 1
ATOM 1180 C CA . LEU A 1 150 ? -6.887 0.421 11.236 1.00 97.06 150 LEU A CA 1
ATOM 1181 C C . LEU A 1 150 ? -7.148 0.773 12.703 1.00 97.06 150 LEU A C 1
ATOM 1183 O O . LEU A 1 150 ? -8.146 1.426 12.985 1.00 97.06 150 LEU A O 1
ATOM 1187 N N . ILE A 1 151 ? -6.242 0.415 13.618 1.00 97.00 151 ILE A N 1
ATOM 1188 C CA . ILE A 1 151 ? -6.358 0.748 15.049 1.00 97.00 151 ILE A CA 1
ATOM 1189 C C . ILE A 1 151 ? -6.486 2.261 15.238 1.00 97.00 151 ILE A C 1
ATOM 1191 O O . ILE A 1 151 ? -7.378 2.725 15.945 1.00 97.00 151 ILE A O 1
ATOM 1195 N N . HIS A 1 152 ? -5.637 3.043 14.568 1.00 96.31 152 HIS A N 1
ATOM 1196 C CA . HIS A 1 152 ? -5.710 4.501 14.638 1.00 96.31 152 HIS A CA 1
ATOM 1197 C C . HIS A 1 152 ? -7.000 5.073 14.041 1.00 96.31 152 HIS A C 1
ATOM 1199 O O . HIS A 1 152 ? -7.536 6.042 14.574 1.00 96.31 152 HIS A O 1
ATOM 1205 N N . VAL A 1 153 ? -7.494 4.501 12.940 1.00 95.50 153 VAL A N 1
ATOM 1206 C CA . VAL A 1 153 ? -8.758 4.923 12.319 1.00 95.50 153 VAL A CA 1
ATOM 1207 C C . VAL A 1 153 ? -9.942 4.645 13.240 1.00 95.50 153 VAL A C 1
ATOM 1209 O O . VAL A 1 153 ? -10.736 5.552 13.480 1.00 95.50 153 VAL A O 1
ATOM 1212 N N . VAL A 1 154 ? -10.039 3.423 13.765 1.00 95.81 154 VAL A N 1
ATOM 1213 C CA . VAL A 1 154 ? -11.116 2.994 14.665 1.00 95.81 154 VAL A CA 1
ATOM 1214 C C . VAL A 1 154 ? -11.075 3.815 15.958 1.00 95.81 154 VAL A C 1
ATOM 1216 O O . VAL A 1 154 ? -12.090 4.366 16.366 1.00 95.81 154 VAL A O 1
ATOM 1219 N N . GLY A 1 155 ? -9.897 3.999 16.562 1.00 93.38 155 GLY A N 1
ATOM 1220 C CA . GLY A 1 155 ? -9.747 4.780 17.796 1.00 93.38 155 GLY A CA 1
ATOM 1221 C C . GLY A 1 155 ? -10.031 6.281 17.649 1.00 93.38 155 GLY A C 1
ATOM 1222 O O . GLY A 1 155 ? -10.234 6.965 18.648 1.00 93.38 155 GLY A O 1
ATOM 1223 N N . ALA A 1 156 ? -10.048 6.807 16.422 1.00 92.25 156 ALA A N 1
ATOM 1224 C CA . ALA A 1 156 ? -10.412 8.192 16.122 1.00 92.25 156 ALA A CA 1
ATOM 1225 C C . ALA A 1 156 ? -11.817 8.326 15.502 1.00 92.25 156 ALA A C 1
ATOM 1227 O O . ALA A 1 156 ? -12.194 9.414 15.046 1.00 92.25 156 ALA A O 1
ATOM 1228 N N . TRP A 1 157 ? -12.587 7.237 15.431 1.00 91.25 157 TRP A N 1
ATOM 1229 C CA . TRP A 1 157 ? -13.927 7.234 14.853 1.00 91.25 157 TRP A CA 1
ATOM 1230 C C . TRP A 1 157 ? -14.907 8.070 15.696 1.00 91.25 157 TRP A C 1
AT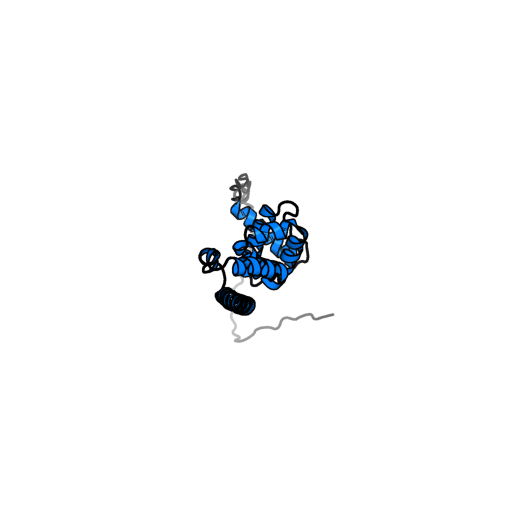OM 1232 O O . TRP A 1 157 ? -14.773 8.094 16.919 1.00 91.25 157 TRP A O 1
ATOM 1242 N N . PRO A 1 158 ? -15.870 8.804 15.092 1.00 91.38 158 PRO A N 1
ATOM 1243 C CA . PRO A 1 158 ? -16.168 8.967 13.658 1.00 91.38 158 PRO A CA 1
ATOM 1244 C C . PRO A 1 158 ? -15.409 10.118 12.973 1.00 91.38 158 PRO A C 1
ATOM 1246 O O . PRO A 1 158 ? -15.654 10.430 11.807 1.00 91.38 158 PRO A O 1
ATOM 1249 N N . SER A 1 159 ? -14.462 10.773 13.651 1.00 85.81 159 SER A N 1
ATOM 1250 C CA . SER A 1 159 ? -13.788 11.978 13.130 1.00 85.81 159 SER A CA 1
ATOM 1251 C C . SER A 1 159 ? -13.072 11.747 11.785 1.00 85.81 159 SER A C 1
ATOM 1253 O O . SER A 1 159 ? -12.962 12.665 10.969 1.00 85.81 159 SER A O 1
ATOM 1255 N N . GLY A 1 160 ? -12.604 10.520 11.529 1.00 75.81 160 GLY A N 1
ATOM 1256 C CA . GLY A 1 160 ? -11.928 10.121 10.287 1.00 75.81 160 GLY A CA 1
ATOM 1257 C C . GLY A 1 160 ? -12.844 9.684 9.135 1.00 75.81 160 GLY A C 1
ATOM 1258 O O . GLY A 1 160 ? -12.377 9.579 8.001 1.00 75.81 160 GLY A O 1
ATOM 1259 N N . GLU A 1 161 ? -14.137 9.472 9.384 1.00 84.00 161 GLU A N 1
ATOM 1260 C CA . GLU A 1 161 ? -15.068 8.771 8.488 1.00 84.00 161 GLU A CA 1
ATOM 1261 C C . GLU A 1 161 ? -15.154 9.370 7.076 1.00 84.00 161 GLU A C 1
ATOM 1263 O O . GLU A 1 161 ? -15.066 8.659 6.069 1.00 84.00 161 GLU A O 1
ATOM 1268 N N . ARG A 1 162 ? -15.274 10.700 6.988 1.00 83.81 162 ARG A N 1
ATOM 1269 C CA . ARG A 1 162 ? -15.466 11.418 5.714 1.00 83.81 162 ARG A CA 1
ATOM 1270 C C . ARG A 1 162 ? -14.349 11.163 4.703 1.00 83.81 162 ARG A C 1
ATOM 1272 O O . ARG A 1 162 ? -14.596 11.188 3.502 1.00 83.81 162 ARG A O 1
ATOM 1279 N N . HIS A 1 163 ? -13.126 10.929 5.177 1.00 80.50 163 HIS A N 1
ATOM 1280 C CA . HIS A 1 163 ? -11.970 10.700 4.311 1.00 80.50 163 HIS A CA 1
ATOM 1281 C C . HIS A 1 163 ? -11.908 9.265 3.776 1.00 80.50 163 HIS A C 1
ATOM 1283 O O . HIS A 1 163 ? -11.236 9.020 2.777 1.00 80.50 163 HIS A O 1
ATOM 1289 N N . ILE A 1 164 ? -12.601 8.324 4.422 1.00 84.81 164 ILE A N 1
ATOM 1290 C CA . ILE A 1 164 ? -12.451 6.886 4.184 1.00 84.81 164 ILE A CA 1
ATOM 1291 C C . ILE A 1 164 ? -13.580 6.344 3.306 1.00 84.81 164 ILE A C 1
ATOM 1293 O O . ILE A 1 164 ? -13.305 5.562 2.395 1.00 84.81 164 ILE A O 1
ATOM 1297 N N . ARG A 1 165 ? -14.818 6.827 3.502 1.00 85.25 165 ARG A N 1
ATOM 1298 C CA . ARG A 1 165 ? -16.032 6.332 2.819 1.00 85.25 165 ARG A CA 1
ATOM 1299 C C . ARG A 1 165 ? -15.969 6.293 1.286 1.00 85.25 165 ARG A C 1
ATOM 1301 O O . ARG A 1 165 ? -16.725 5.559 0.671 1.00 85.25 165 ARG A O 1
ATOM 1308 N N . HIS A 1 166 ? -15.106 7.088 0.656 1.00 85.00 166 HIS A N 1
ATOM 1309 C CA . HIS A 1 166 ? -14.979 7.135 -0.810 1.00 85.00 166 HIS A CA 1
ATOM 1310 C C . HIS A 1 166 ? -13.652 6.581 -1.334 1.00 85.00 166 HIS A C 1
ATOM 1312 O O . HIS A 1 166 ? -13.402 6.611 -2.537 1.00 85.00 166 HIS A O 1
ATOM 1318 N N . GLN A 1 167 ? -12.760 6.137 -0.447 1.00 85.56 167 GLN A N 1
ATOM 1319 C CA . GLN A 1 167 ? -11.403 5.739 -0.821 1.00 85.56 167 GLN A CA 1
ATOM 1320 C C . GLN A 1 167 ? -11.136 4.247 -0.654 1.00 85.56 167 GLN A C 1
ATOM 1322 O O . GLN A 1 167 ? -10.195 3.757 -1.290 1.00 85.56 167 GLN A O 1
ATOM 1327 N N . LEU A 1 168 ? -11.920 3.564 0.182 1.00 88.88 168 LEU A N 1
ATOM 1328 C CA . LEU A 1 168 ? -11.784 2.146 0.496 1.00 88.88 168 LEU A CA 1
ATOM 1329 C C . LEU A 1 168 ? -13.033 1.358 0.080 1.00 88.88 168 LEU A C 1
ATOM 1331 O O . LEU A 1 168 ? -14.109 1.945 -0.005 1.00 88.88 168 LEU A O 1
ATOM 1335 N N . PRO A 1 169 ? -12.896 0.042 -0.159 1.00 91.88 169 PRO A N 1
ATOM 1336 C CA . PRO A 1 169 ? -14.035 -0.837 -0.406 1.00 91.88 169 PRO A CA 1
ATOM 1337 C C . PRO A 1 169 ? -14.979 -0.923 0.796 1.00 91.88 169 PRO A C 1
ATOM 1339 O O . PRO A 1 169 ? -14.524 -0.888 1.942 1.00 91.88 169 PRO A O 1
ATOM 1342 N N . ASP A 1 170 ? -16.265 -1.154 0.529 1.00 92.38 170 ASP A N 1
ATOM 1343 C CA . ASP A 1 170 ? -17.313 -1.261 1.557 1.00 92.38 170 ASP A CA 1
ATOM 1344 C C . ASP A 1 170 ? -17.003 -2.333 2.611 1.00 92.38 170 ASP A C 1
ATOM 1346 O O . ASP A 1 170 ? -17.230 -2.117 3.796 1.00 92.38 170 ASP A O 1
ATOM 1350 N N . ALA A 1 171 ? -16.373 -3.442 2.212 1.00 93.25 171 ALA A N 1
ATOM 1351 C CA . ALA A 1 171 ? -15.953 -4.493 3.141 1.00 93.25 171 ALA A CA 1
ATOM 1352 C C . ALA A 1 171 ? -14.979 -3.991 4.227 1.00 93.25 171 ALA A C 1
ATOM 1354 O O . ALA A 1 171 ? -14.977 -4.493 5.346 1.00 93.25 171 ALA A O 1
ATOM 1355 N N . VAL A 1 172 ? -14.134 -3.001 3.918 1.00 94.38 172 VAL A N 1
ATOM 1356 C CA . VAL A 1 172 ? -13.227 -2.405 4.912 1.00 94.38 172 VAL A CA 1
ATOM 1357 C C . VAL A 1 172 ? -13.992 -1.467 5.846 1.00 94.38 172 VAL A C 1
ATOM 1359 O O . VAL A 1 172 ? -13.681 -1.420 7.034 1.00 94.38 172 VAL A O 1
ATOM 1362 N N . LEU A 1 173 ? -14.997 -0.750 5.334 1.00 94.19 173 LEU A N 1
ATOM 1363 C CA . LEU A 1 173 ? -15.870 0.099 6.150 1.00 94.19 173 LEU A CA 1
ATOM 1364 C C . LEU A 1 173 ? -16.687 -0.735 7.137 1.00 94.19 173 LEU A C 1
ATOM 1366 O O . LEU A 1 173 ? -16.702 -0.407 8.316 1.00 94.19 173 LEU A O 1
ATOM 1370 N N . GLU A 1 174 ? -17.256 -1.854 6.690 1.00 95.31 174 GLU A N 1
ATOM 1371 C CA . GLU A 1 174 ? -17.981 -2.795 7.551 1.00 95.31 174 GLU A CA 1
ATOM 1372 C C . GLU A 1 174 ? -17.089 -3.311 8.693 1.00 95.31 174 GLU A C 1
ATOM 1374 O O . GLU A 1 174 ? -17.494 -3.345 9.851 1.00 95.31 174 GLU A O 1
ATOM 1379 N N . VAL A 1 175 ? -15.828 -3.654 8.399 1.00 96.25 175 VAL A N 1
ATOM 1380 C CA . VAL A 1 175 ? -14.863 -4.060 9.435 1.00 96.25 175 VAL A CA 1
ATOM 1381 C C . VAL A 1 175 ? -14.584 -2.933 10.431 1.00 96.25 175 VAL A C 1
ATOM 1383 O O . VAL A 1 175 ? -14.438 -3.210 11.620 1.00 96.25 175 VAL A O 1
ATOM 1386 N N . ILE A 1 176 ? -14.488 -1.682 9.969 1.00 95.62 176 ILE A N 1
ATOM 1387 C CA . ILE A 1 176 ? -14.299 -0.522 10.850 1.00 95.62 176 ILE A CA 1
ATOM 1388 C C . ILE A 1 176 ? -15.515 -0.353 11.756 1.00 95.62 176 ILE A C 1
ATOM 1390 O O . ILE A 1 176 ? -15.334 -0.284 12.965 1.00 95.62 176 ILE A O 1
ATOM 1394 N N . GLU A 1 177 ? -16.723 -0.321 11.195 1.00 94.88 177 GLU A N 1
ATOM 1395 C CA . GLU A 1 177 ? -17.973 -0.130 11.941 1.00 94.88 177 GLU A CA 1
ATOM 1396 C C . GLU A 1 177 ? -18.155 -1.214 13.010 1.00 94.88 177 GLU A C 1
ATOM 1398 O O . GLU A 1 177 ? -18.315 -0.885 14.183 1.00 94.88 177 GLU A O 1
ATOM 1403 N N . ASN A 1 178 ? -17.970 -2.488 12.644 1.00 96.88 178 ASN A N 1
ATOM 1404 C CA . ASN A 1 178 ? -18.008 -3.603 13.594 1.00 96.88 178 ASN A CA 1
ATOM 1405 C C . ASN A 1 178 ? -16.963 -3.447 14.713 1.00 96.88 178 ASN A C 1
ATOM 1407 O O . ASN A 1 178 ? -17.221 -3.773 15.867 1.00 96.88 178 ASN A O 1
ATOM 1411 N N . LYS A 1 179 ? -15.758 -2.947 14.397 1.00 97.12 179 LYS A N 1
ATOM 1412 C CA . LYS A 1 179 ? -14.715 -2.731 15.413 1.00 97.12 179 LYS A CA 1
ATOM 1413 C C . LYS A 1 179 ? -14.930 -1.510 16.286 1.00 97.12 179 LYS A C 1
ATOM 1415 O O . LYS A 1 179 ? -14.427 -1.502 17.404 1.00 97.12 179 LYS A O 1
ATOM 1420 N N . VAL A 1 180 ? -15.648 -0.505 15.808 1.00 96.06 180 VAL A N 1
ATOM 1421 C CA . VAL A 1 180 ? -16.083 0.618 16.639 1.00 96.06 180 VAL A CA 1
ATOM 1422 C C . VAL A 1 180 ? -17.116 0.133 17.652 1.00 96.06 180 VAL A C 1
ATOM 1424 O O . VAL A 1 180 ? -16.935 0.389 18.838 1.00 96.06 180 VAL A O 1
ATOM 1427 N N . GLU A 1 181 ? -18.122 -0.626 17.207 1.00 95.94 181 GLU A N 1
ATOM 1428 C CA . GLU A 1 181 ? -19.148 -1.213 18.081 1.00 95.94 181 GLU A CA 1
ATOM 1429 C C . GLU A 1 181 ? -18.519 -2.100 19.168 1.00 95.94 181 GLU A C 1
ATOM 1431 O O . GLU A 1 181 ? -18.739 -1.865 20.355 1.00 95.94 181 GLU A O 1
ATOM 1436 N N . ASP A 1 182 ? -17.622 -3.021 18.786 1.00 95.38 182 ASP A N 1
ATOM 1437 C CA . ASP A 1 182 ? -16.878 -3.863 19.736 1.00 95.38 182 ASP A CA 1
ATOM 1438 C C . ASP A 1 182 ? -16.150 -3.030 20.817 1.00 95.38 182 ASP A C 1
ATOM 1440 O O . ASP A 1 182 ? -16.096 -3.417 21.986 1.00 95.38 182 ASP A O 1
ATOM 1444 N N . LEU A 1 183 ? -15.542 -1.896 20.440 1.00 93.56 183 LEU A N 1
ATOM 1445 C CA . LEU A 1 183 ? -14.813 -1.040 21.383 1.00 93.56 183 LEU A CA 1
ATOM 1446 C C . LEU A 1 183 ? -15.744 -0.268 22.322 1.00 93.56 183 LEU A C 1
ATOM 1448 O O . LEU A 1 183 ? -15.405 -0.101 23.496 1.00 93.56 183 LEU A O 1
ATOM 1452 N N . GLU A 1 184 ? -16.887 0.203 21.830 1.00 92.88 184 GLU A N 1
ATOM 1453 C CA . GLU A 1 184 ? -17.903 0.880 22.642 1.00 92.88 184 GLU A CA 1
ATOM 1454 C C . GLU A 1 184 ? -18.506 -0.083 23.675 1.00 92.88 184 GLU A C 1
ATOM 1456 O O . GLU A 1 184 ? -18.600 0.248 24.864 1.00 92.88 184 GLU A O 1
ATOM 1461 N N . ASP A 1 185 ? -18.801 -1.316 23.264 1.00 93.69 185 ASP A N 1
ATOM 1462 C CA . ASP A 1 185 ? -19.264 -2.379 24.155 1.00 93.69 185 ASP A CA 1
ATOM 1463 C C . ASP A 1 185 ? -18.230 -2.695 25.241 1.00 93.69 185 ASP A C 1
ATOM 1465 O O . ASP A 1 185 ? -18.563 -2.782 26.424 1.00 93.69 185 ASP A O 1
ATOM 1469 N N . MET A 1 186 ? -16.949 -2.809 24.887 1.00 91.88 186 MET A N 1
ATOM 1470 C CA . MET A 1 186 ? -15.889 -3.050 25.870 1.00 91.88 186 MET A CA 1
ATOM 1471 C C . MET A 1 186 ? -15.733 -1.896 26.870 1.00 91.88 186 MET A C 1
ATOM 1473 O O . MET A 1 186 ? -15.518 -2.150 28.057 1.00 91.88 186 MET A O 1
ATOM 1477 N N . ALA A 1 187 ? -15.852 -0.646 26.415 1.00 88.50 187 ALA A N 1
ATOM 1478 C CA . ALA A 1 187 ? -15.736 0.528 27.277 1.00 88.50 187 ALA A CA 1
ATOM 1479 C C . ALA A 1 187 ? -16.871 0.582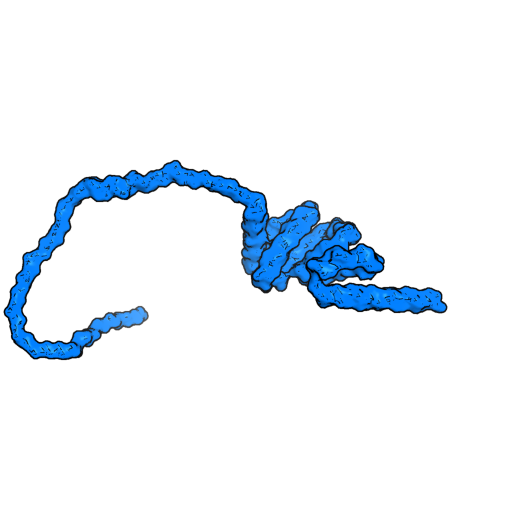 28.313 1.00 88.50 187 ALA A C 1
ATOM 1481 O O . ALA A 1 187 ? -16.615 0.756 29.506 1.00 88.50 187 ALA A O 1
ATOM 1482 N N . THR A 1 188 ? -18.112 0.336 27.886 1.00 90.06 188 THR A N 1
ATOM 1483 C CA . THR A 1 188 ? -19.283 0.355 28.781 1.00 90.06 188 THR A CA 1
ATOM 1484 C C . THR A 1 188 ? -19.241 -0.728 29.862 1.00 90.06 188 THR A C 1
ATOM 1486 O O . THR A 1 188 ? -19.702 -0.490 30.976 1.00 90.06 188 THR A O 1
ATOM 1489 N N . HIS A 1 189 ? -18.650 -1.893 29.580 1.00 79.00 189 HIS A N 1
ATOM 1490 C CA . HIS A 1 189 ? -18.485 -2.967 30.567 1.00 79.00 189 HIS A CA 1
ATOM 1491 C C . HIS A 1 189 ? -17.343 -2.716 31.558 1.00 79.00 189 HIS A C 1
ATOM 1493 O O . HIS A 1 189 ? -17.357 -3.286 32.645 1.00 79.00 189 HIS A O 1
ATOM 1499 N N . SER A 1 190 ? -16.348 -1.896 31.202 1.00 71.81 190 SER A N 1
ATOM 1500 C CA . SER A 1 190 ? -15.247 -1.548 32.111 1.00 71.81 190 SER A CA 1
ATOM 1501 C C . SER A 1 190 ? -15.595 -0.463 33.135 1.00 71.81 190 SER A C 1
ATOM 1503 O O . SER A 1 190 ? -14.903 -0.351 34.146 1.00 71.81 190 SER A O 1
ATOM 1505 N N . ASP A 1 191 ? -16.661 0.302 32.890 1.00 58.81 191 ASP A N 1
ATOM 1506 C CA . ASP A 1 191 ? -17.133 1.385 33.764 1.00 58.81 191 ASP A CA 1
ATOM 1507 C C . ASP A 1 191 ? -18.166 0.927 34.824 1.00 58.81 191 ASP A C 1
ATOM 1509 O O . ASP A 1 191 ? -18.635 1.750 35.618 1.00 58.81 191 ASP A O 1
ATOM 1513 N N . ALA A 1 192 ? -18.520 -0.367 34.855 1.00 52.31 192 ALA A N 1
ATOM 1514 C CA . ALA A 1 192 ? -19.455 -0.990 35.806 1.00 52.31 192 ALA A CA 1
ATOM 1515 C C . ALA A 1 192 ? -18.735 -1.846 36.863 1.00 52.31 192 ALA A C 1
ATOM 1517 O O . ALA A 1 192 ? -19.180 -1.816 38.037 1.00 52.31 192 ALA A O 1
#